Protein AF-A0A482UZK7-F1 (afdb_monomer)

Secondary structure (DSSP, 8-state):
----------SS-SHHHHHHHHHHHHHHTTSSS------------HHHHHHH---------HHHHHHHHHHHHHHHHTT--SEEEEE---SSSEEEETTTEEEEEHHHHHHHHHHHHHHHHHHHHHHHHTTT--HHHHHHHHHHHHHHHHH-S--HHHHHHHHHHHHH-GGGHHHHHHHHHHHHHH-TT-HHHHHHHHHHHHHHHS----SPPP-----------------PPPPPPPPB---HHHHHHHHHHHHHHHHSSTT-HHHHHHHHHHHHHB-HHHHHHHHHTT--

pLDDT: mean 74.1, std 26.1, range [23.91, 98.19]

Mean predicted aligned error: 14.3 Å

Nearest PDB structures (foldseek):
  6j6x-assembly1_A  TM=8.150E-01  e=5.291E-08  Homo sapiens
  6j7f-assembly1_A  TM=8.207E-01  e=5.551E-08  Homo sapiens
  6o60-assembly1_A  TM=8.190E-01  e=7.761E-08  Homo sapiens
  6j74-assembly1_A  TM=7.887E-01  e=3.607E-08  Homo sapiens
  6j7x-assembly1_A  TM=7.875E-01  e=6.408E-08  Homo sapiens

Sequence (292 aa):
MVKATRISIGSYSFELLLLACQRTHDCLGYAWKTAEISSGPPAKTVFDFLSSCKMSANSVSSSVLIDCIEEICLYFDRGEVGEVDFMPTTTSPFVLVDSKVLGISYGILKPLYKYVYTEQFRVYSQYKASSHSDPLSLHQMYQFSTVALVVKGDLAMAYNIRKVVLFHNPTLLSKELIFLQAIFTKHPKSPSGWEHRRWCYNRRYTPSPITPPPYTPIHTHTMHTTNPPNIPSPAPSPAMRLSASEVETERELCRAGSERSPKNYWAWTHRLWLLVHMTQHQVGFMVWMFRR

Foldseek 3Di:
DDDDDDPDDDDDDPPVVVVVVVVCVVVVVPPPPDDDDDDDDPDDDVVNVLVPDPDDDPPDDVVVLVVVLVVLVVLLVVLQEQAEDEDEADPDQWDQPPSYYIYGYPVCLNNNLVVLVVVLVVLVVVCVVVVNDDPVSLVSLVSSLLSNCSSPVQDLVSLVSVVSSCVVPVVCLVSLLSSLSRSCNPVLQRLSSLVSNVVSQCVVQQDDPPDDDPPDDDDDDDDDDDDDPPDPDPDPRPARDDDPVVLVSLLVSLVSSCVVDPPSVSSVVSVVVNCVRHDPVSVCVSPVVVVD

Radius of gyration: 24.12 Å; Cα contacts (8 Å, |Δi|>4): 237; chains: 1; bounding box: 68×50×66 Å

Structure (mmCIF, N/CA/C/O backbone):
data_AF-A0A482UZK7-F1
#
_entry.id   AF-A0A482UZK7-F1
#
loop_
_atom_site.group_PDB
_atom_site.id
_atom_site.type_symbol
_atom_site.label_atom_id
_atom_site.label_alt_id
_atom_site.label_comp_id
_atom_site.label_asym_id
_atom_site.label_entity_id
_atom_site.label_seq_id
_atom_site.pdbx_PDB_ins_code
_atom_site.Cartn_x
_atom_site.Cartn_y
_atom_site.Cartn_z
_atom_site.occupancy
_atom_site.B_iso_or_equiv
_atom_site.auth_seq_id
_atom_site.auth_comp_id
_atom_site.auth_asym_id
_atom_site.auth_atom_id
_atom_site.pdbx_PDB_model_num
ATOM 1 N N . MET A 1 1 ? -10.582 25.382 -38.949 1.00 33.25 1 MET A N 1
ATOM 2 C CA . MET A 1 1 ? -9.123 25.600 -38.826 1.00 33.25 1 MET A CA 1
ATOM 3 C C . MET A 1 1 ? -8.762 25.713 -37.351 1.00 33.25 1 MET A C 1
ATOM 5 O O . MET A 1 1 ? -8.921 26.777 -36.776 1.00 33.25 1 MET A O 1
ATOM 9 N N . VAL A 1 2 ? -8.303 24.622 -36.741 1.00 24.14 2 VAL A N 1
ATOM 10 C CA . VAL A 1 2 ? -7.550 24.638 -35.477 1.00 24.14 2 VAL A CA 1
ATOM 11 C C . VAL A 1 2 ? -6.367 23.703 -35.714 1.00 24.14 2 VAL A C 1
ATOM 13 O O . VAL A 1 2 ? -6.559 22.535 -36.048 1.00 24.14 2 VAL A O 1
ATOM 16 N N . LYS A 1 3 ? -5.151 24.255 -35.683 1.00 23.91 3 LYS A N 1
ATOM 17 C CA . LYS A 1 3 ? -3.898 23.529 -35.920 1.00 23.91 3 LYS A CA 1
ATOM 18 C C . LYS A 1 3 ? -3.620 22.616 -34.725 1.00 23.91 3 LYS A C 1
ATOM 20 O O . LYS A 1 3 ? -3.432 23.104 -33.617 1.00 23.91 3 LYS A O 1
ATOM 25 N N . ALA A 1 4 ? -3.567 21.307 -34.964 1.00 25.44 4 ALA A N 1
ATOM 26 C CA . ALA A 1 4 ? -3.032 20.344 -34.012 1.00 25.44 4 ALA A CA 1
ATOM 27 C C . ALA A 1 4 ? -1.499 20.381 -34.074 1.00 25.44 4 ALA A C 1
ATOM 29 O O . ALA A 1 4 ? -0.892 20.009 -35.081 1.00 25.44 4 ALA A O 1
ATOM 30 N N . THR A 1 5 ? -0.871 20.852 -33.003 1.00 25.97 5 THR A N 1
ATOM 31 C CA . THR A 1 5 ? 0.580 20.791 -32.822 1.00 25.97 5 THR A CA 1
ATOM 32 C C . THR A 1 5 ? 0.965 19.340 -32.535 1.00 25.97 5 THR A C 1
ATOM 34 O O . THR A 1 5 ? 0.654 18.804 -31.474 1.00 25.97 5 THR A O 1
ATOM 37 N N . ARG A 1 6 ? 1.614 18.682 -33.504 1.00 26.86 6 ARG A N 1
ATOM 38 C CA . ARG A 1 6 ? 2.233 17.360 -33.329 1.00 26.86 6 ARG A CA 1
ATOM 39 C C . ARG A 1 6 ? 3.357 17.470 -32.298 1.00 26.86 6 ARG A C 1
ATOM 41 O O . ARG A 1 6 ? 4.402 18.042 -32.591 1.00 26.86 6 ARG A O 1
ATOM 48 N N . ILE A 1 7 ? 3.157 16.887 -31.120 1.00 25.44 7 ILE A N 1
ATOM 49 C CA . ILE A 1 7 ? 4.255 16.552 -30.213 1.00 25.44 7 ILE A CA 1
ATOM 50 C C . ILE A 1 7 ? 4.864 15.250 -30.737 1.00 25.44 7 ILE A C 1
ATOM 52 O O . ILE A 1 7 ? 4.233 14.195 -30.712 1.00 25.44 7 ILE A O 1
ATOM 56 N N . SER A 1 8 ? 6.071 15.356 -31.288 1.00 24.86 8 SER A N 1
ATOM 57 C CA . SER A 1 8 ? 6.879 14.229 -31.747 1.00 24.86 8 SER A CA 1
ATOM 58 C C . SER A 1 8 ? 7.439 13.484 -30.535 1.00 24.86 8 SER A C 1
ATOM 60 O O . SER A 1 8 ? 8.428 13.919 -29.949 1.00 24.86 8 SER A O 1
ATOM 62 N N . ILE A 1 9 ? 6.816 12.366 -30.161 1.00 30.59 9 ILE A N 1
ATOM 63 C CA . ILE A 1 9 ? 7.438 11.369 -29.284 1.00 30.59 9 ILE A CA 1
ATOM 64 C C . ILE A 1 9 ? 8.212 10.411 -30.191 1.00 30.59 9 ILE A C 1
ATOM 66 O O . ILE A 1 9 ? 7.671 9.903 -31.172 1.00 30.59 9 ILE A O 1
ATOM 70 N N . GLY A 1 10 ? 9.500 10.256 -29.884 1.00 27.97 10 GLY A N 1
ATOM 71 C CA . GLY A 1 10 ? 10.479 9.528 -30.680 1.00 27.97 10 GLY A CA 1
ATOM 72 C C . GLY A 1 10 ? 10.030 8.125 -31.077 1.00 27.97 10 GLY A C 1
ATOM 73 O O . GLY A 1 10 ? 9.354 7.412 -30.338 1.00 27.97 10 GLY A O 1
ATOM 74 N N . SER A 1 11 ? 10.439 7.762 -32.282 1.00 32.78 11 SER A N 1
ATOM 75 C CA . SER A 1 11 ? 10.211 6.516 -32.998 1.00 32.78 11 SER A CA 1
ATOM 76 C C . SER A 1 11 ? 10.758 5.292 -32.262 1.00 32.78 11 SER A C 1
ATOM 78 O O . SER A 1 11 ? 11.795 4.752 -32.628 1.00 32.78 11 SER A O 1
ATOM 80 N N . TYR A 1 12 ? 10.029 4.821 -31.257 1.00 30.23 12 TYR A N 1
ATOM 81 C CA . TYR A 1 12 ? 10.007 3.418 -30.873 1.00 30.23 12 TYR A CA 1
ATOM 82 C C . TYR A 1 12 ? 8.554 3.012 -30.621 1.00 30.23 12 TYR A C 1
ATOM 84 O O . TYR A 1 12 ? 7.861 3.593 -29.791 1.00 30.23 12 TYR A O 1
ATOM 92 N N . SER A 1 13 ? 8.125 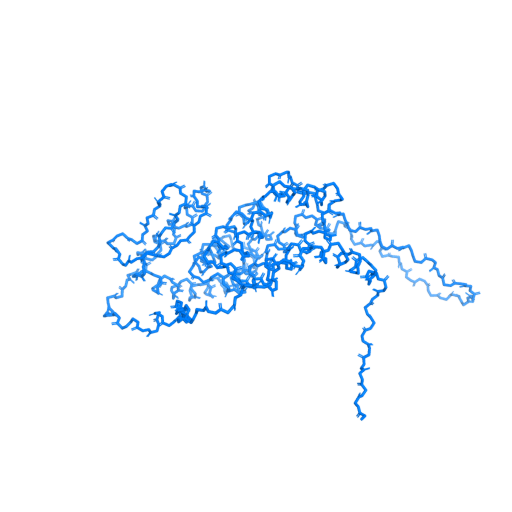1.964 -31.331 1.00 42.00 13 SER A N 1
ATOM 93 C CA . SER A 1 13 ? 7.012 1.096 -30.941 1.00 42.00 13 SER A CA 1
ATOM 94 C C . SER A 1 13 ? 5.566 1.583 -31.180 1.00 42.00 13 SER A C 1
ATOM 96 O O . SER A 1 13 ? 4.707 1.416 -30.315 1.00 42.00 13 SER A O 1
ATOM 98 N N . PHE A 1 14 ? 5.223 2.045 -32.387 1.00 33.16 14 PHE A N 1
ATOM 99 C CA . PHE A 1 1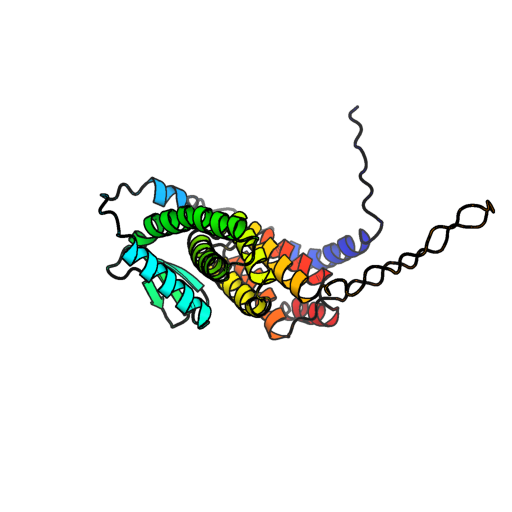4 ? 3.832 1.864 -32.851 1.00 33.16 14 PHE A CA 1
ATOM 100 C C . PHE A 1 14 ? 3.599 0.401 -33.283 1.00 33.16 14 PHE A C 1
ATOM 102 O O . PHE A 1 14 ? 2.553 -0.173 -32.998 1.00 33.16 14 PHE A O 1
ATOM 109 N N . GLU A 1 15 ? 4.621 -0.255 -33.849 1.00 31.62 15 GLU A N 1
ATOM 110 C CA . GLU A 1 15 ? 4.530 -1.656 -34.284 1.00 31.62 15 GLU A CA 1
ATOM 111 C C . GLU A 1 15 ? 4.484 -2.687 -33.146 1.00 31.62 15 GLU A C 1
ATOM 113 O O . GLU A 1 15 ? 3.713 -3.634 -33.261 1.00 31.62 15 GLU A O 1
ATOM 118 N N . LEU A 1 16 ? 5.206 -2.525 -32.020 1.00 37.06 16 LEU A N 1
ATOM 119 C CA . LEU A 1 16 ? 5.037 -3.465 -30.889 1.00 37.06 16 LEU A CA 1
ATOM 120 C C . LEU A 1 16 ? 3.708 -3.237 -30.150 1.00 37.06 16 LEU A C 1
ATOM 122 O O . LEU A 1 16 ? 3.175 -4.180 -29.574 1.00 37.06 16 LEU A O 1
ATOM 126 N N . LEU A 1 17 ? 3.137 -2.025 -30.207 1.00 36.50 17 LEU A N 1
ATOM 127 C CA . LEU A 1 17 ? 1.785 -1.740 -29.708 1.00 36.50 17 LEU A CA 1
ATOM 128 C C . LEU A 1 17 ? 0.717 -2.411 -30.589 1.00 36.50 17 LEU A C 1
ATOM 130 O O . LEU A 1 17 ? -0.238 -2.979 -30.064 1.00 36.50 17 LEU A O 1
ATOM 134 N N . LEU A 1 18 ? 0.917 -2.420 -31.911 1.00 33.16 18 LEU A N 1
ATOM 135 C CA . LEU A 1 18 ? 0.081 -3.152 -32.869 1.00 33.16 18 LEU A CA 1
ATOM 136 C C . LEU A 1 18 ? 0.223 -4.672 -32.724 1.00 33.16 18 LEU A C 1
ATOM 138 O O . LEU A 1 18 ? -0.792 -5.348 -32.620 1.00 33.16 18 LEU A O 1
ATOM 142 N N . LEU A 1 19 ? 1.440 -5.206 -32.584 1.00 33.84 19 LEU A N 1
ATOM 143 C CA . LEU A 1 19 ? 1.685 -6.634 -32.328 1.00 33.84 19 LEU A CA 1
ATOM 144 C C . LEU A 1 19 ? 1.126 -7.101 -30.972 1.00 33.84 19 LEU A C 1
ATOM 146 O O . LEU A 1 19 ? 0.639 -8.230 -30.867 1.00 33.84 19 LEU A O 1
ATOM 150 N N . ALA A 1 20 ? 1.149 -6.243 -29.946 1.00 35.91 20 ALA A N 1
ATOM 151 C CA . ALA A 1 20 ? 0.503 -6.509 -28.661 1.00 35.91 20 ALA A CA 1
ATOM 152 C C . ALA A 1 20 ? -1.035 -6.465 -28.762 1.00 35.91 20 ALA A C 1
ATOM 154 O O . ALA A 1 20 ? -1.694 -7.298 -28.144 1.00 35.91 20 ALA A O 1
ATOM 155 N N . CYS A 1 21 ? -1.605 -5.567 -29.578 1.00 32.25 21 CYS A N 1
ATOM 156 C CA . CYS A 1 21 ? -3.044 -5.516 -29.883 1.00 32.25 21 CYS A CA 1
ATOM 157 C C . CYS A 1 21 ? -3.522 -6.677 -30.776 1.00 32.25 21 CYS A C 1
ATOM 159 O O . CYS A 1 21 ? -4.619 -7.197 -30.581 1.00 32.25 21 CYS A O 1
ATOM 161 N N . GLN A 1 22 ? -2.712 -7.131 -31.734 1.00 32.00 22 GLN A N 1
ATOM 162 C CA . GLN A 1 22 ? -3.064 -8.249 -32.617 1.00 32.00 22 GLN A CA 1
ATOM 163 C C . GLN A 1 22 ? -3.076 -9.590 -31.880 1.00 32.00 22 GLN A C 1
ATOM 165 O O . GLN A 1 22 ? -3.853 -10.465 -32.239 1.00 32.00 22 GLN A O 1
ATOM 170 N N . ARG A 1 23 ? -2.283 -9.743 -30.811 1.00 35.38 23 ARG A N 1
ATOM 171 C CA . ARG A 1 23 ? -2.296 -10.950 -29.964 1.00 35.38 23 ARG A CA 1
ATOM 172 C C . ARG A 1 23 ? -3.376 -10.942 -28.876 1.00 35.38 23 ARG A C 1
ATOM 174 O O . ARG A 1 23 ? -3.641 -11.990 -28.298 1.00 35.38 23 ARG A O 1
ATOM 181 N N . THR A 1 24 ? -3.999 -9.798 -28.586 1.00 37.88 24 THR A N 1
ATOM 182 C CA . THR A 1 24 ? -5.129 -9.686 -27.641 1.00 37.88 24 THR A CA 1
ATOM 183 C C . THR A 1 24 ? -6.496 -9.690 -28.326 1.00 37.88 24 THR A C 1
ATOM 185 O O . THR A 1 24 ? -7.506 -9.895 -27.650 1.00 37.88 24 THR A O 1
ATOM 188 N N . HIS A 1 25 ? -6.546 -9.538 -29.654 1.00 31.17 25 HIS A N 1
ATOM 189 C CA . HIS A 1 25 ? -7.787 -9.608 -30.432 1.00 31.17 25 HIS A CA 1
ATOM 190 C C . HIS A 1 25 ? -8.481 -10.980 -30.343 1.00 31.17 25 HIS A C 1
ATOM 192 O O . HIS A 1 25 ? -9.711 -11.032 -30.346 1.00 31.17 25 HIS A O 1
ATOM 198 N N . ASP A 1 26 ? -7.724 -12.059 -30.126 1.00 31.91 26 ASP A N 1
ATOM 199 C CA . ASP A 1 26 ? -8.277 -13.405 -29.909 1.00 31.91 26 ASP A CA 1
ATOM 200 C C . ASP A 1 26 ? -9.012 -13.546 -28.558 1.00 31.91 26 ASP A C 1
ATOM 202 O O . ASP A 1 26 ? -9.872 -14.411 -28.404 1.00 31.91 26 ASP A O 1
ATOM 206 N N . CYS A 1 27 ? -8.748 -12.660 -27.588 1.00 32.75 27 CYS A N 1
ATOM 207 C CA . CYS A 1 27 ? -9.431 -12.647 -26.287 1.00 32.75 27 CYS A CA 1
ATOM 208 C C . CYS A 1 27 ? -10.635 -11.686 -26.240 1.00 32.75 27 CYS A C 1
ATOM 210 O O . CYS A 1 27 ? -11.478 -11.798 -25.350 1.00 32.75 27 CYS A O 1
ATOM 212 N N . LEU A 1 28 ? -10.740 -10.740 -27.183 1.00 35.31 28 LEU A N 1
ATOM 213 C CA . LEU A 1 28 ? -11.818 -9.738 -27.225 1.00 35.31 28 LEU A CA 1
ATOM 214 C C . LEU A 1 28 ? -13.126 -10.275 -27.834 1.00 35.31 28 LEU A C 1
ATOM 216 O O . LEU A 1 28 ? -14.186 -9.697 -27.596 1.00 35.31 28 LEU A O 1
ATOM 220 N N . GLY A 1 29 ? -13.078 -11.399 -28.558 1.00 26.73 29 GLY A N 1
ATOM 221 C CA . GLY A 1 29 ? -14.248 -12.006 -29.207 1.00 26.73 29 GLY A CA 1
ATOM 222 C C . GLY A 1 29 ? -15.283 -12.621 -28.255 1.00 26.73 29 GLY A C 1
ATOM 223 O O . GLY A 1 29 ? -16.440 -12.774 -28.638 1.00 26.73 29 GLY A O 1
ATOM 224 N N . TYR A 1 30 ? -14.911 -12.926 -27.007 1.00 28.16 30 TYR A N 1
ATOM 225 C CA . TYR A 1 30 ? -15.802 -13.595 -26.046 1.00 28.16 30 TYR A CA 1
ATOM 226 C C . TYR A 1 30 ? -16.508 -12.653 -25.057 1.00 28.16 30 TYR A C 1
ATOM 228 O O . TYR A 1 30 ? -17.481 -13.055 -24.426 1.00 28.16 30 TYR A O 1
ATOM 236 N N . ALA A 1 31 ? -16.085 -11.390 -24.935 1.00 31.06 31 ALA A N 1
ATOM 237 C CA . ALA A 1 31 ? -16.612 -10.469 -23.918 1.00 31.06 31 ALA A CA 1
ATOM 238 C C . ALA A 1 31 ? -17.811 -9.611 -24.379 1.00 31.06 31 ALA A C 1
ATOM 240 O O . ALA A 1 31 ? -18.342 -8.832 -23.591 1.00 31.06 31 ALA A O 1
ATOM 241 N N . TRP A 1 32 ? -18.248 -9.730 -25.637 1.00 28.34 32 TRP A N 1
ATOM 242 C CA . TRP A 1 32 ? -19.231 -8.813 -26.239 1.00 28.34 32 TRP A CA 1
ATOM 243 C C . TRP A 1 32 ? -20.678 -9.325 -26.308 1.00 28.34 32 TRP A C 1
ATOM 245 O O . TRP A 1 32 ? -21.498 -8.702 -26.977 1.00 28.34 32 TRP A O 1
ATOM 255 N N . LYS A 1 33 ? -21.034 -10.425 -25.624 1.00 26.75 33 LYS A N 1
ATOM 256 C CA . LYS A 1 33 ? -22.389 -11.004 -25.750 1.00 26.75 33 LYS A CA 1
ATOM 257 C C . LYS A 1 33 ? -23.217 -11.228 -24.487 1.00 26.75 33 LYS A C 1
ATOM 259 O O . LYS A 1 33 ? -24.329 -11.723 -24.611 1.00 26.75 33 LYS A O 1
ATOM 264 N N . THR A 1 34 ? -22.784 -10.800 -23.305 1.00 30.20 34 THR A N 1
ATOM 265 C CA . THR A 1 34 ? -23.623 -10.928 -22.098 1.00 30.20 34 THR A CA 1
ATOM 266 C C . THR A 1 34 ? -23.395 -9.779 -21.125 1.00 30.20 34 THR A C 1
ATOM 268 O O . THR A 1 34 ? -22.465 -9.839 -20.327 1.00 30.20 34 THR A O 1
ATOM 271 N N . ALA A 1 35 ? -24.236 -8.743 -21.198 1.00 29.62 35 ALA A N 1
ATOM 272 C CA . ALA A 1 35 ? -24.641 -7.912 -20.055 1.00 29.62 35 ALA A CA 1
ATOM 273 C C . ALA A 1 35 ? -25.696 -6.872 -20.489 1.00 29.62 35 ALA A C 1
ATOM 275 O O . ALA A 1 35 ? -25.494 -5.666 -20.361 1.00 29.62 35 ALA A O 1
ATOM 276 N N . GLU A 1 36 ? -26.832 -7.343 -21.001 1.00 29.02 36 GLU A N 1
ATOM 277 C CA . GLU A 1 36 ? -28.105 -6.706 -20.659 1.00 29.02 36 GLU A CA 1
ATOM 278 C C . GLU A 1 36 ? -28.596 -7.360 -19.358 1.00 29.02 36 GLU A C 1
ATOM 280 O O . GLU A 1 36 ? -28.394 -8.556 -19.157 1.00 29.02 36 GLU A O 1
ATOM 285 N N . ILE A 1 37 ? -29.257 -6.565 -18.509 1.00 28.70 37 ILE A N 1
ATOM 286 C CA . ILE A 1 37 ? -29.908 -6.933 -17.236 1.00 28.70 37 ILE A CA 1
ATOM 287 C C . ILE A 1 37 ? -28.980 -6.976 -16.006 1.00 28.70 37 ILE A C 1
ATOM 289 O O . ILE A 1 37 ? -28.343 -7.974 -15.695 1.00 28.70 37 ILE A O 1
ATOM 293 N N . SER A 1 38 ? -28.982 -5.875 -15.245 1.00 25.91 38 SER A N 1
ATOM 294 C CA . SER A 1 38 ? -29.327 -5.853 -13.809 1.00 25.91 38 SER A CA 1
ATOM 295 C C . SER A 1 38 ? -28.892 -4.521 -13.191 1.00 25.91 38 SER A C 1
ATOM 297 O O . SER A 1 38 ? -27.732 -4.306 -12.837 1.00 25.91 38 SER A O 1
ATOM 299 N N . SER A 1 39 ? -29.858 -3.620 -13.051 1.00 31.66 39 SER A N 1
ATOM 300 C CA . SER A 1 39 ? -29.780 -2.397 -12.259 1.00 31.66 39 SER A CA 1
ATOM 301 C C . SER A 1 39 ? -29.624 -2.725 -10.767 1.00 31.66 39 SER A C 1
ATOM 303 O O . SER A 1 39 ? -30.605 -3.023 -10.089 1.00 31.66 39 SER A O 1
ATOM 305 N N . GLY A 1 40 ? -28.397 -2.651 -10.251 1.00 28.84 40 GLY A N 1
ATOM 306 C CA . GLY A 1 40 ? -28.106 -2.555 -8.816 1.00 28.84 40 GLY A CA 1
ATOM 307 C C . GLY A 1 40 ? -27.635 -1.137 -8.466 1.00 28.84 40 GLY A C 1
ATOM 308 O O . GLY A 1 40 ? -27.013 -0.489 -9.313 1.00 28.84 40 GLY A O 1
ATOM 309 N N . PRO A 1 41 ? -27.927 -0.612 -7.262 1.00 26.88 41 PRO A N 1
ATOM 310 C CA . PRO A 1 41 ? -27.551 0.752 -6.901 1.00 26.88 41 PRO A CA 1
ATOM 311 C C . PRO A 1 41 ? -26.019 0.900 -6.836 1.00 26.88 41 PRO A C 1
ATOM 313 O O . PRO A 1 41 ? -25.324 -0.064 -6.504 1.00 26.88 41 PRO A O 1
ATOM 316 N N . PRO A 1 42 ? -25.466 2.092 -7.133 1.00 33.56 42 PRO A N 1
ATOM 317 C CA . PRO A 1 42 ? -24.028 2.316 -7.074 1.00 33.56 42 PRO A CA 1
ATOM 318 C C . PRO A 1 42 ? -23.521 2.108 -5.642 1.00 33.56 42 PRO A C 1
ATOM 320 O O . PRO A 1 42 ? -24.154 2.543 -4.679 1.00 33.56 42 PRO A O 1
ATOM 323 N N . ALA A 1 43 ? -22.375 1.435 -5.511 1.00 36.09 43 ALA A N 1
ATOM 324 C CA . ALA A 1 43 ? -21.686 1.241 -4.243 1.00 36.09 43 ALA A CA 1
ATOM 325 C C . ALA A 1 43 ? -21.500 2.600 -3.547 1.00 36.09 43 ALA A C 1
ATOM 327 O O . ALA A 1 43 ? -20.728 3.437 -4.016 1.00 36.09 43 ALA A O 1
ATOM 328 N N . LYS A 1 44 ? -22.236 2.825 -2.450 1.00 35.31 44 LYS A N 1
ATOM 329 C CA . LYS A 1 44 ? -22.072 4.005 -1.593 1.00 35.31 44 LYS A CA 1
ATOM 330 C C . LYS A 1 44 ? -20.605 4.083 -1.191 1.00 35.31 44 LYS A C 1
ATOM 332 O O . LYS A 1 44 ? -20.054 3.120 -0.655 1.00 35.31 44 LYS A O 1
ATOM 337 N N . THR A 1 45 ? -19.954 5.199 -1.490 1.00 44.25 45 THR A N 1
ATOM 338 C CA . THR A 1 45 ? -18.545 5.359 -1.144 1.00 44.25 45 THR A CA 1
ATOM 339 C C . THR A 1 45 ? -18.417 5.494 0.372 1.00 44.25 45 THR A C 1
ATOM 341 O O . THR A 1 45 ? -19.323 5.978 1.050 1.00 44.25 45 THR A O 1
ATOM 344 N N . VAL A 1 46 ? -17.271 5.101 0.933 1.00 39.88 46 VAL A N 1
ATOM 345 C CA . VAL A 1 46 ? -16.954 5.320 2.359 1.00 39.88 46 VAL A CA 1
ATOM 346 C C . VAL A 1 46 ? -17.155 6.796 2.746 1.00 39.88 46 VAL A C 1
ATOM 348 O O . VAL A 1 46 ? -17.522 7.092 3.876 1.00 39.88 46 VAL A O 1
ATOM 351 N N . PHE A 1 47 ? -17.002 7.728 1.799 1.00 38.06 47 PHE A N 1
ATOM 352 C CA . PHE A 1 47 ? -17.249 9.155 1.996 1.00 38.06 47 PHE A CA 1
ATOM 353 C C . PHE A 1 47 ? -18.724 9.489 2.277 1.00 38.06 47 PHE A C 1
ATOM 355 O O . PHE A 1 47 ? -19.006 10.301 3.162 1.00 38.06 47 PHE A O 1
ATOM 362 N N . ASP A 1 48 ? -19.659 8.819 1.599 1.00 40.09 48 ASP A N 1
ATOM 363 C CA . ASP A 1 48 ? -21.100 8.978 1.832 1.00 40.09 48 ASP A CA 1
ATOM 364 C C . ASP A 1 48 ? -21.481 8.471 3.230 1.00 40.09 48 ASP A C 1
ATOM 366 O O . ASP A 1 48 ? -22.267 9.097 3.942 1.00 40.09 48 ASP A O 1
ATOM 370 N N . PHE A 1 49 ? -20.847 7.384 3.679 1.00 39.88 49 PHE A N 1
ATOM 371 C CA . PHE A 1 49 ? -21.018 6.844 5.030 1.00 39.88 49 PHE A CA 1
ATOM 372 C C . PHE A 1 49 ? -20.397 7.751 6.112 1.00 39.88 49 PHE A C 1
ATOM 374 O O . PHE A 1 49 ? -21.060 8.102 7.088 1.00 39.88 49 PHE A O 1
ATOM 381 N N . LEU A 1 50 ? -19.160 8.222 5.912 1.00 38.84 50 LEU A N 1
ATOM 382 C CA . LEU A 1 50 ? -18.451 9.123 6.838 1.00 38.84 50 LEU A CA 1
ATOM 383 C C . LEU A 1 50 ? -19.134 10.494 6.999 1.00 38.84 50 LEU A C 1
ATOM 385 O O . LEU A 1 50 ? -18.987 11.141 8.049 1.00 38.84 50 LEU A O 1
ATOM 389 N N . SER A 1 51 ? -19.867 10.922 5.968 1.00 38.22 51 SER A N 1
ATOM 390 C CA . SER A 1 51 ? -20.687 12.138 5.962 1.00 38.22 51 SER A CA 1
ATOM 391 C C . SER A 1 51 ? -22.066 11.913 6.596 1.00 38.22 51 SER A C 1
ATOM 393 O O . SER A 1 51 ? -22.591 12.816 7.244 1.00 38.22 51 SER A O 1
ATOM 395 N N . SER A 1 52 ? -22.633 10.707 6.465 1.00 36.31 52 SER A N 1
ATOM 396 C CA . SER A 1 52 ? -23.968 10.349 6.970 1.00 36.31 52 SER A CA 1
ATOM 397 C C . SER A 1 52 ? -24.001 9.964 8.455 1.00 36.31 52 SER A C 1
ATOM 399 O O . SER A 1 52 ? -25.050 10.089 9.089 1.00 36.31 52 SER A O 1
ATOM 401 N N . CYS A 1 53 ? -22.896 9.497 9.041 1.00 37.81 53 CYS A N 1
ATOM 402 C CA . CYS A 1 53 ? -22.848 9.141 10.460 1.00 37.81 53 CYS A CA 1
ATOM 403 C C . CYS A 1 53 ? -22.730 10.390 11.352 1.00 37.81 53 CYS A C 1
ATOM 405 O O . CYS A 1 53 ? -21.635 10.800 11.746 1.00 37.81 53 CYS A O 1
ATOM 407 N N . LYS A 1 54 ? -23.876 10.969 11.731 1.00 38.97 54 LYS A N 1
ATOM 408 C CA . LYS A 1 54 ? -24.005 11.792 12.945 1.00 38.97 54 LYS A CA 1
ATOM 409 C C . LYS A 1 54 ? -23.979 10.867 14.168 1.00 38.97 54 LYS A C 1
ATOM 411 O O . LYS A 1 54 ? -25.012 10.604 14.771 1.00 38.97 54 LYS A O 1
ATOM 416 N N . MET A 1 55 ? -22.812 10.324 14.507 1.00 39.88 55 MET A N 1
ATOM 417 C CA . MET A 1 55 ? -22.631 9.682 15.810 1.00 39.88 55 MET A CA 1
ATOM 418 C C . MET A 1 55 ? -22.224 10.744 16.828 1.00 39.88 55 MET A C 1
ATOM 420 O O . MET A 1 55 ? -21.303 11.523 16.585 1.00 39.88 55 MET A O 1
ATOM 424 N N . SER A 1 56 ? -22.974 10.781 17.930 1.00 38.72 56 SER A N 1
ATOM 425 C CA . SER A 1 56 ? -22.700 11.547 19.145 1.00 38.72 56 SER A CA 1
ATOM 426 C C . SER A 1 56 ? -21.204 11.536 19.470 1.00 38.72 56 SER A C 1
ATOM 428 O O . SER A 1 56 ? -20.587 10.474 19.566 1.00 38.72 56 SER A O 1
ATOM 430 N N . ALA A 1 57 ? -20.614 12.725 19.564 1.00 40.3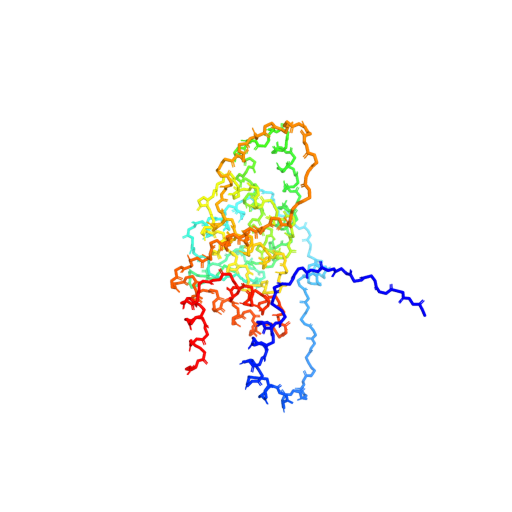8 57 ALA A N 1
ATOM 431 C CA . ALA A 1 57 ? -19.187 12.925 19.743 1.00 40.38 57 ALA A CA 1
ATOM 432 C C . ALA A 1 57 ? -18.761 12.615 21.186 1.00 40.38 57 ALA A C 1
ATOM 434 O O . ALA A 1 57 ? -18.528 13.522 21.977 1.00 40.38 57 ALA A O 1
ATOM 435 N N . ASN A 1 58 ? -18.580 11.336 21.506 1.00 50.12 58 ASN A N 1
ATOM 436 C CA . ASN A 1 58 ? -17.545 10.969 22.466 1.00 50.12 58 ASN A CA 1
ATOM 437 C C . ASN A 1 58 ? -16.215 11.055 21.708 1.00 50.12 58 ASN A C 1
ATOM 439 O O . ASN A 1 58 ? -15.927 10.222 20.848 1.00 50.12 58 ASN A O 1
ATOM 443 N N . SER A 1 59 ? -15.438 12.115 21.937 1.00 72.50 59 SER A N 1
ATOM 444 C CA . SER A 1 59 ? -14.120 12.257 21.316 1.00 72.50 59 SER A CA 1
ATOM 445 C C . SER A 1 59 ? -13.204 11.146 21.827 1.00 72.50 59 SER A C 1
ATOM 447 O O . SER A 1 59 ? -12.830 11.154 22.998 1.00 72.50 59 SER A O 1
ATOM 449 N N . VAL A 1 60 ? -12.850 10.191 20.962 1.00 82.62 60 VAL A N 1
ATOM 450 C CA . VAL A 1 60 ? -11.796 9.206 21.250 1.00 82.62 60 VAL A CA 1
ATOM 451 C C . VAL A 1 60 ? -10.519 9.969 21.611 1.00 82.62 60 VAL A C 1
ATOM 453 O O . VAL A 1 60 ? -10.150 10.909 20.903 1.00 82.62 60 VAL A O 1
ATOM 456 N N . SER A 1 61 ? -9.875 9.612 22.724 1.00 91.19 61 SER A N 1
ATOM 457 C CA . SER A 1 61 ? -8.668 10.304 23.180 1.00 91.19 61 SER A CA 1
ATOM 458 C C . SER A 1 61 ? -7.496 10.061 22.227 1.00 91.19 61 SER A C 1
ATOM 460 O O . SER A 1 61 ? -7.389 9.006 21.602 1.00 91.19 61 SER A O 1
ATOM 462 N N . SER A 1 62 ? -6.569 11.020 22.151 1.00 90.62 62 SER A N 1
ATOM 463 C CA . SER A 1 62 ? -5.366 10.880 21.323 1.00 90.62 62 SER A CA 1
ATOM 464 C C . SER A 1 62 ? -4.509 9.676 21.719 1.00 90.62 62 SER A C 1
ATOM 466 O O . SER A 1 62 ? -3.914 9.069 20.842 1.00 90.62 62 SER A O 1
ATOM 468 N N . SER A 1 63 ? -4.471 9.305 23.006 1.00 91.44 63 SER A N 1
ATOM 469 C CA . SER A 1 63 ? -3.723 8.129 23.475 1.00 91.44 63 SER A CA 1
ATOM 470 C C . SER A 1 63 ? -4.231 6.839 22.834 1.00 91.44 63 SER A C 1
ATOM 472 O O . SER A 1 63 ? -3.451 6.116 22.234 1.00 91.44 63 SER A O 1
ATOM 474 N N . VAL A 1 64 ? -5.551 6.623 22.835 1.00 91.00 64 VAL A N 1
ATOM 475 C CA . VAL A 1 64 ? -6.172 5.447 22.206 1.00 91.00 64 VAL A CA 1
ATOM 476 C C . VAL A 1 64 ? -5.895 5.421 20.702 1.00 91.00 64 VAL A C 1
ATOM 478 O O . VAL A 1 64 ? -5.671 4.360 20.128 1.00 91.00 64 VAL A O 1
ATOM 481 N N . LEU A 1 65 ? -5.893 6.586 20.045 1.00 94.50 65 LEU A N 1
ATOM 482 C CA . LEU A 1 65 ? -5.567 6.676 18.620 1.00 94.50 65 LEU A CA 1
ATOM 483 C C . LEU A 1 65 ? -4.096 6.353 18.338 1.00 94.50 65 LEU A C 1
ATOM 485 O O . LEU A 1 65 ? -3.819 5.727 17.320 1.00 94.50 65 LEU A O 1
ATOM 489 N N . ILE A 1 66 ? -3.173 6.753 19.214 1.00 94.56 66 ILE A N 1
ATOM 490 C CA . ILE A 1 66 ? -1.749 6.410 19.105 1.00 94.56 66 ILE A CA 1
ATOM 491 C C . ILE A 1 66 ? -1.560 4.899 19.261 1.00 94.56 66 ILE A C 1
ATOM 493 O O . ILE A 1 66 ? -0.961 4.294 18.374 1.00 94.56 66 ILE A O 1
ATOM 497 N N . ASP A 1 67 ? -2.158 4.286 20.287 1.00 93.19 67 ASP A N 1
ATOM 498 C CA . ASP A 1 67 ? -2.099 2.832 20.503 1.00 93.19 67 ASP A CA 1
ATOM 499 C C . ASP A 1 67 ? -2.607 2.077 19.262 1.00 93.19 67 ASP A C 1
ATOM 501 O O . ASP A 1 67 ? -1.977 1.144 18.768 1.00 93.19 67 ASP A O 1
ATOM 505 N N . CYS A 1 68 ? -3.711 2.558 18.681 1.00 94.81 68 CYS A N 1
ATOM 506 C CA . CYS A 1 68 ? -4.268 2.017 17.446 1.00 94.81 68 CYS A CA 1
ATOM 507 C C . CYS A 1 68 ? -3.308 2.117 16.247 1.00 94.81 68 CYS A C 1
ATOM 509 O O . CYS A 1 68 ? -3.231 1.203 15.425 1.00 94.81 68 CYS A O 1
ATOM 511 N N . ILE A 1 69 ? -2.605 3.245 16.102 1.00 96.38 69 ILE A N 1
ATOM 512 C CA . ILE A 1 69 ? -1.636 3.456 15.017 1.00 96.38 69 ILE A CA 1
ATOM 513 C C . ILE A 1 69 ? -0.463 2.491 15.165 1.00 96.38 69 ILE A C 1
ATOM 515 O O . ILE A 1 69 ? -0.053 1.878 14.176 1.00 96.38 69 ILE A O 1
ATOM 519 N N . GLU A 1 70 ? 0.066 2.360 16.380 1.00 95.38 70 GLU A N 1
ATOM 520 C CA . GLU A 1 70 ? 1.173 1.458 16.688 1.00 95.38 70 GLU A CA 1
ATOM 521 C C . GLU A 1 70 ? 0.793 0.004 16.411 1.00 95.38 70 GLU A C 1
ATOM 523 O O . GLU A 1 70 ? 1.546 -0.696 15.732 1.00 95.38 70 GLU A O 1
ATOM 528 N N . GLU A 1 71 ? -0.401 -0.421 16.827 1.00 94.06 71 GLU A N 1
ATOM 529 C CA . GLU A 1 71 ? -0.897 -1.779 16.601 1.00 94.06 71 GLU A CA 1
ATOM 530 C C . GLU A 1 71 ? -1.049 -2.102 15.103 1.00 94.06 71 GLU A C 1
ATOM 532 O O . GLU A 1 71 ? -0.533 -3.118 14.634 1.00 94.06 71 GLU A O 1
ATOM 537 N N . ILE A 1 72 ? -1.672 -1.212 14.314 1.00 94.88 72 ILE A N 1
ATOM 538 C CA . ILE A 1 72 ? -1.791 -1.395 12.855 1.00 94.88 72 ILE A CA 1
ATOM 539 C C . ILE A 1 72 ? -0.408 -1.525 12.212 1.00 94.88 72 ILE A C 1
ATOM 541 O O . ILE A 1 72 ? -0.184 -2.419 11.392 1.00 94.88 72 ILE A O 1
ATOM 545 N N . CYS A 1 73 ? 0.522 -0.630 12.557 1.00 96.25 73 CYS A N 1
ATOM 546 C CA . CYS A 1 73 ? 1.868 -0.658 11.987 1.00 96.25 73 CYS A CA 1
ATOM 547 C C . CYS A 1 73 ? 2.599 -1.951 12.356 1.00 96.25 73 CYS A C 1
ATOM 549 O O . CYS A 1 73 ? 3.255 -2.541 11.500 1.00 96.25 73 CYS A O 1
ATOM 551 N N . LEU A 1 74 ? 2.417 -2.433 13.585 1.00 93.88 74 LEU A N 1
ATOM 552 C CA . LEU A 1 74 ? 3.009 -3.672 14.067 1.00 93.88 74 LEU A CA 1
ATOM 553 C C . LEU A 1 74 ? 2.515 -4.897 13.284 1.00 93.88 74 LEU A C 1
ATOM 555 O O . LEU A 1 74 ? 3.343 -5.720 12.890 1.00 93.88 74 LEU A O 1
ATOM 559 N N . TYR A 1 75 ? 1.213 -4.998 12.987 1.00 93.62 75 TYR A N 1
ATOM 560 C CA . TYR A 1 75 ? 0.679 -6.078 12.143 1.00 93.62 75 TYR A CA 1
ATOM 561 C C . TYR A 1 75 ? 1.329 -6.096 10.749 1.00 93.62 75 TYR A C 1
ATOM 563 O O . TYR A 1 75 ? 1.715 -7.156 10.245 1.00 93.62 75 TYR A O 1
ATOM 571 N N . PHE A 1 76 ? 1.508 -4.924 10.129 1.00 94.56 76 PHE A N 1
ATOM 572 C CA . PHE A 1 76 ? 2.198 -4.820 8.838 1.00 94.56 76 PHE A CA 1
ATOM 573 C C . PHE A 1 76 ? 3.690 -5.143 8.939 1.00 94.56 76 PHE A C 1
ATOM 575 O O . PHE A 1 76 ? 4.221 -5.858 8.088 1.00 94.56 76 PHE A O 1
ATOM 582 N N . ASP A 1 77 ? 4.374 -4.661 9.976 1.00 92.62 77 ASP A N 1
ATOM 583 C CA . ASP A 1 77 ? 5.815 -4.853 10.134 1.00 92.62 77 ASP A CA 1
ATOM 584 C C . ASP A 1 77 ? 6.197 -6.314 10.396 1.00 92.62 77 ASP A C 1
ATOM 586 O O . ASP A 1 77 ? 7.292 -6.725 9.981 1.00 92.62 77 ASP A O 1
ATOM 590 N N . ARG A 1 78 ? 5.290 -7.086 11.014 1.00 91.31 78 ARG A N 1
ATOM 591 C CA . ARG A 1 78 ? 5.377 -8.546 11.195 1.00 91.31 78 ARG A CA 1
ATOM 592 C C . ARG A 1 78 ? 5.005 -9.348 9.944 1.00 91.31 78 ARG A C 1
ATOM 594 O O . ARG A 1 78 ? 5.277 -10.543 9.894 1.00 91.31 78 ARG A O 1
ATOM 601 N N . GLY A 1 79 ? 4.424 -8.710 8.926 1.00 89.44 79 GLY A N 1
ATOM 602 C CA . GLY A 1 79 ? 3.979 -9.382 7.702 1.00 89.44 79 GLY A CA 1
ATOM 603 C C . GLY A 1 79 ? 2.723 -10.238 7.890 1.00 89.44 79 GLY A C 1
ATOM 604 O O . GLY A 1 79 ? 2.508 -11.172 7.122 1.00 89.44 79 GLY A O 1
ATOM 605 N N . GLU A 1 80 ? 1.903 -9.931 8.898 1.00 88.31 80 GLU A N 1
ATOM 606 C CA . GLU A 1 80 ? 0.687 -10.683 9.243 1.00 88.31 80 GLU A CA 1
ATOM 607 C C . GLU A 1 80 ? -0.535 -10.250 8.412 1.00 88.31 80 GLU A C 1
ATOM 609 O O . GLU A 1 80 ? -1.565 -10.912 8.431 1.00 88.31 80 GLU A O 1
ATOM 614 N N . VAL A 1 81 ? -0.446 -9.146 7.663 1.00 93.69 81 VAL A N 1
ATOM 615 C CA . VAL A 1 81 ? -1.578 -8.584 6.908 1.00 93.69 81 VAL A CA 1
ATOM 616 C C . VAL A 1 81 ? -1.443 -8.883 5.418 1.00 93.69 81 VAL A C 1
ATOM 618 O O . VAL A 1 81 ? -0.579 -8.330 4.737 1.00 93.69 81 VAL A O 1
ATOM 621 N N . GLY A 1 82 ? -2.333 -9.727 4.899 1.00 92.75 82 GLY A N 1
ATOM 622 C CA . GLY A 1 82 ? -2.505 -9.978 3.465 1.00 92.75 82 GLY A CA 1
ATOM 623 C C . GLY A 1 82 ? -3.678 -9.211 2.847 1.00 92.75 82 GLY A C 1
ATOM 624 O O . GLY A 1 82 ? -3.648 -8.905 1.656 1.00 92.75 82 GLY A O 1
ATOM 625 N N . GLU A 1 83 ? -4.690 -8.874 3.646 1.00 94.19 83 GLU A N 1
ATOM 626 C CA . GLU A 1 83 ? -5.907 -8.181 3.215 1.00 94.19 83 GLU A CA 1
ATOM 627 C C . GLU A 1 83 ? -6.383 -7.201 4.296 1.00 94.19 83 GLU A C 1
ATOM 629 O O . GLU A 1 83 ? -6.165 -7.409 5.489 1.00 94.19 83 GLU A O 1
ATOM 634 N N . VAL A 1 84 ? -7.013 -6.106 3.871 1.00 95.12 84 VAL A N 1
ATOM 635 C CA . VAL A 1 84 ? -7.606 -5.091 4.747 1.00 95.12 84 VAL A CA 1
ATOM 636 C C . VAL A 1 84 ? -9.096 -5.023 4.461 1.00 95.12 84 VAL A C 1
ATOM 638 O O . VAL A 1 84 ? -9.494 -4.879 3.305 1.00 95.12 84 VAL A O 1
ATOM 641 N N . ASP A 1 85 ? -9.918 -5.020 5.507 1.00 94.25 85 ASP A N 1
ATOM 642 C CA . ASP A 1 85 ? -11.343 -4.740 5.359 1.00 94.25 85 ASP A CA 1
ATOM 643 C C . ASP A 1 85 ? -11.906 -3.907 6.517 1.00 94.25 85 ASP A C 1
ATOM 645 O O . ASP A 1 85 ? -11.278 -3.715 7.559 1.00 94.25 85 ASP A O 1
ATOM 649 N N . PHE A 1 86 ? -13.100 -3.359 6.311 1.00 93.81 86 PHE A N 1
ATOM 650 C CA . PHE A 1 86 ? -13.817 -2.575 7.308 1.00 93.81 86 PHE A CA 1
ATOM 651 C C . PHE A 1 86 ? -15.030 -3.354 7.794 1.00 93.81 86 PHE A C 1
ATOM 653 O O . PHE A 1 86 ? -15.798 -3.874 6.989 1.00 93.81 86 PHE A O 1
ATOM 660 N N . MET A 1 87 ? -15.218 -3.386 9.107 1.00 91.25 87 MET A N 1
ATOM 661 C CA . MET A 1 87 ? -16.266 -4.161 9.763 1.00 91.25 87 MET A CA 1
ATOM 662 C C . MET A 1 87 ? -17.226 -3.257 10.550 1.00 91.25 87 MET A C 1
ATOM 664 O O . MET A 1 87 ? -16.849 -2.139 10.926 1.00 91.25 87 MET A O 1
ATOM 668 N N . PRO A 1 88 ? -18.463 -3.724 10.820 1.00 91.00 88 PRO A N 1
ATOM 669 C CA . PRO A 1 88 ? -19.394 -3.069 11.735 1.00 91.00 88 PRO A CA 1
ATOM 670 C C . PRO A 1 88 ? -18.733 -2.633 13.043 1.00 91.00 88 PRO A C 1
ATOM 672 O O . PRO A 1 88 ? -17.763 -3.238 13.489 1.00 91.00 88 PRO A O 1
ATOM 675 N N . THR A 1 89 ? -19.263 -1.581 13.669 1.00 85.12 89 THR A N 1
ATOM 676 C CA . THR A 1 89 ? -18.693 -1.078 14.919 1.00 85.12 89 THR A CA 1
ATOM 677 C C . THR A 1 89 ? -18.765 -2.139 16.014 1.00 85.12 89 THR A C 1
ATOM 679 O O . THR A 1 89 ? -19.851 -2.540 16.429 1.00 85.12 89 THR A O 1
ATOM 682 N N . THR A 1 90 ? -17.601 -2.555 16.497 1.00 83.62 90 THR A N 1
ATOM 683 C CA . THR A 1 90 ? -17.421 -3.508 17.599 1.00 83.62 90 THR A CA 1
ATOM 684 C C . THR A 1 90 ? -16.782 -2.840 18.815 1.00 83.62 90 THR A C 1
ATOM 686 O O . THR A 1 90 ? -16.324 -1.700 18.742 1.00 83.62 90 THR A O 1
ATOM 689 N N . THR A 1 91 ? -16.732 -3.563 19.938 1.00 81.06 91 THR A N 1
ATOM 690 C CA . THR A 1 91 ? -16.004 -3.146 21.149 1.00 81.06 91 THR A CA 1
ATOM 691 C C . THR A 1 91 ? -14.491 -3.099 20.932 1.00 81.06 91 THR A C 1
ATOM 693 O O . THR A 1 91 ? -13.840 -2.199 21.452 1.00 81.06 91 THR A O 1
ATOM 696 N N . SER A 1 92 ? -13.939 -4.023 20.138 1.00 84.06 92 SER A N 1
ATOM 697 C CA . SER A 1 92 ? -12.542 -3.965 19.692 1.00 84.06 92 SER A CA 1
ATOM 698 C C . SER A 1 92 ? -12.397 -3.045 18.471 1.00 84.06 92 SER A C 1
ATOM 700 O O . SER A 1 92 ? -13.217 -3.155 17.552 1.00 84.06 92 SER A O 1
ATOM 702 N N . PRO A 1 93 ? -11.380 -2.164 18.405 1.00 86.56 93 PRO A N 1
ATOM 703 C CA . PRO A 1 93 ? -11.120 -1.349 17.218 1.00 86.56 93 PRO A CA 1
ATOM 704 C C . PRO A 1 93 ? -10.614 -2.182 16.027 1.00 86.56 93 PRO A C 1
ATOM 706 O O . PRO A 1 93 ? -10.914 -1.830 14.881 1.00 86.56 93 PRO A O 1
ATOM 709 N N . PHE A 1 94 ? -9.920 -3.296 16.293 1.00 88.56 94 PHE A N 1
ATOM 710 C CA . PHE A 1 94 ? -9.317 -4.173 15.285 1.00 88.56 94 PHE A CA 1
ATOM 711 C C . PHE A 1 94 ? -9.567 -5.648 15.578 1.00 88.56 94 PHE A C 1
ATOM 713 O O . PHE A 1 94 ? -9.706 -6.058 16.732 1.00 88.56 94 PHE A O 1
ATOM 720 N N . VAL A 1 95 ? -9.604 -6.449 14.519 1.00 87.44 95 VAL A N 1
ATOM 721 C CA . VAL A 1 95 ? -9.584 -7.911 14.590 1.00 87.44 95 VAL A CA 1
ATOM 722 C C . VAL A 1 95 ? -8.710 -8.416 13.449 1.00 87.44 95 VAL A C 1
ATOM 724 O O . VAL A 1 95 ? -8.890 -7.999 12.307 1.00 87.44 95 VAL A O 1
ATOM 727 N N . LEU A 1 96 ? -7.785 -9.328 13.744 1.00 86.19 96 LEU A N 1
ATOM 728 C CA . LEU A 1 96 ? -7.044 -10.063 12.724 1.00 86.19 96 LEU A CA 1
ATOM 729 C C . LEU A 1 96 ? -7.725 -11.421 12.500 1.00 86.19 96 LEU A C 1
ATOM 731 O O . LEU A 1 96 ? -7.655 -12.302 13.356 1.00 86.19 96 LEU A O 1
ATOM 735 N N . VAL A 1 97 ? -8.407 -11.581 11.365 1.00 85.75 97 VAL A N 1
ATOM 736 C CA . VAL A 1 97 ? -9.122 -12.817 10.999 1.00 85.75 97 VAL A CA 1
ATOM 737 C C . VAL A 1 97 ? -8.212 -13.710 10.156 1.00 85.75 97 VAL A C 1
ATOM 739 O O . VAL A 1 97 ? -7.484 -13.222 9.287 1.00 85.75 97 VAL A O 1
ATOM 742 N N . ASP A 1 98 ? -8.225 -15.015 10.444 1.00 82.75 98 ASP A N 1
ATOM 743 C CA . ASP A 1 98 ? -7.426 -16.054 9.770 1.00 82.75 98 ASP A CA 1
ATOM 744 C C . ASP A 1 98 ? -5.925 -15.732 9.671 1.00 82.75 98 ASP A C 1
ATOM 746 O O . ASP A 1 98 ? -5.230 -16.167 8.749 1.00 82.75 98 ASP A O 1
ATOM 750 N N . SER A 1 99 ? -5.427 -14.920 10.611 1.00 77.75 99 SER A N 1
ATOM 751 C CA . SER A 1 99 ? -4.051 -14.411 10.638 1.00 77.75 99 SER A CA 1
ATOM 752 C C . SER A 1 99 ? -3.618 -13.699 9.346 1.00 77.75 99 SER A C 1
ATOM 754 O O . SER A 1 99 ? -2.430 -13.713 9.024 1.00 77.75 99 SER A O 1
ATOM 756 N N . LYS A 1 100 ? -4.565 -13.128 8.580 1.00 86.06 100 LYS A N 1
ATOM 757 C CA . LYS A 1 100 ? -4.289 -12.458 7.293 1.00 86.06 100 LYS A CA 1
ATOM 758 C C . LYS A 1 100 ? -5.169 -11.254 6.975 1.00 86.06 100 LYS A C 1
ATOM 760 O O . LYS A 1 100 ? -4.730 -10.394 6.210 1.00 86.06 100 LYS A O 1
ATOM 765 N N . VAL A 1 101 ? -6.389 -11.187 7.504 1.00 92.81 101 VAL A N 1
ATOM 766 C CA . VAL A 1 101 ? -7.329 -10.095 7.216 1.00 92.81 101 VAL A CA 1
ATOM 767 C C . VAL A 1 101 ? -7.372 -9.143 8.401 1.00 92.81 101 VAL A C 1
ATOM 769 O O . VAL A 1 101 ? -7.891 -9.493 9.460 1.00 92.81 101 VAL A O 1
ATOM 772 N N . LEU A 1 102 ? -6.848 -7.932 8.225 1.00 94.81 102 LEU A N 1
ATOM 773 C CA . LEU A 1 102 ? -6.973 -6.868 9.215 1.00 94.81 102 LEU A CA 1
ATOM 774 C C . LEU A 1 102 ? -8.344 -6.197 9.063 1.00 94.81 102 LEU A C 1
ATOM 776 O O . LEU A 1 102 ? -8.550 -5.367 8.173 1.00 94.81 102 LEU A O 1
ATOM 780 N N . GLY A 1 103 ? -9.277 -6.570 9.936 1.00 94.19 103 GLY A N 1
ATOM 781 C CA . GLY A 1 103 ? -10.591 -5.953 10.068 1.00 94.19 103 GLY A CA 1
ATOM 782 C C . GLY A 1 103 ? -10.533 -4.712 10.954 1.00 94.19 103 GLY A C 1
ATOM 783 O O . GLY A 1 103 ? -10.050 -4.773 12.085 1.00 94.19 103 GLY A O 1
ATOM 784 N N . ILE A 1 104 ? -11.048 -3.585 10.457 1.00 94.12 104 ILE A N 1
ATOM 785 C CA . ILE A 1 104 ? -11.072 -2.305 11.180 1.00 94.12 104 ILE A CA 1
ATOM 786 C C . ILE A 1 104 ? -12.511 -1.854 11.420 1.00 94.12 104 ILE A C 1
ATOM 788 O O . ILE A 1 104 ? -13.300 -1.716 10.483 1.00 94.12 104 ILE A O 1
ATOM 792 N N . SER A 1 105 ? -12.847 -1.594 12.681 1.00 92.62 105 SER A N 1
ATOM 793 C CA . SER A 1 105 ? -14.179 -1.161 13.111 1.00 92.62 105 SER A CA 1
ATOM 794 C C . SER A 1 105 ? -14.544 0.212 12.529 1.00 92.62 105 SER A C 1
ATOM 796 O O . SER A 1 105 ? -13.771 1.170 12.628 1.00 92.62 105 SER A O 1
ATOM 798 N N . TYR A 1 106 ? -15.750 0.368 11.971 1.00 91.44 106 TYR A N 1
ATOM 799 C CA . TYR A 1 106 ? -16.207 1.662 11.434 1.00 91.44 106 TYR A CA 1
ATOM 800 C C . TYR A 1 106 ? -16.148 2.805 12.457 1.00 91.44 106 TYR A C 1
ATOM 802 O O . TYR A 1 106 ? -15.908 3.954 12.073 1.00 91.44 106 TYR A O 1
ATOM 810 N N . GLY A 1 107 ? -16.325 2.502 13.748 1.00 90.25 107 GLY A N 1
ATOM 811 C CA . GLY A 1 107 ? -16.287 3.492 14.825 1.00 90.25 107 GLY A CA 1
ATOM 812 C C . GLY A 1 107 ? -14.949 4.228 14.945 1.00 90.25 107 GLY A C 1
ATOM 813 O O . GLY A 1 107 ? -14.940 5.400 15.322 1.00 90.25 107 GLY A O 1
ATOM 814 N N . ILE A 1 108 ? -13.831 3.585 14.575 1.00 92.56 108 ILE A N 1
ATOM 815 C CA . ILE A 1 108 ? -12.489 4.167 14.725 1.00 92.56 108 ILE A CA 1
ATOM 816 C C . ILE A 1 108 ? -11.970 4.845 13.451 1.00 92.56 108 ILE A C 1
ATOM 818 O O . ILE A 1 108 ? -11.126 5.732 13.544 1.00 92.56 108 ILE A O 1
ATOM 822 N N . LEU A 1 109 ? -12.506 4.523 12.265 1.00 92.06 109 LEU A N 1
ATOM 823 C CA . LEU A 1 109 ? -11.979 5.021 10.982 1.00 92.06 109 LEU A CA 1
ATOM 824 C C . LEU A 1 109 ? -11.926 6.552 10.890 1.00 92.06 109 LEU A C 1
ATOM 826 O O . LEU A 1 109 ? -10.913 7.113 10.473 1.00 92.06 109 LEU A O 1
ATOM 830 N N . LYS A 1 110 ? -13.011 7.246 11.266 1.00 92.19 110 LYS A N 1
ATOM 831 C CA . LYS A 1 110 ? -13.089 8.715 11.161 1.00 92.19 110 LYS A CA 1
ATOM 832 C C . LYS A 1 110 ? -12.162 9.418 12.161 1.00 92.19 110 LYS A C 1
ATOM 834 O O . LYS A 1 110 ? -11.403 10.281 11.712 1.00 92.19 110 LYS A O 1
ATOM 839 N N . PRO A 1 111 ? -12.188 9.088 13.471 1.00 94.62 111 PRO A N 1
ATOM 840 C CA . PRO A 1 111 ? -11.221 9.629 14.426 1.00 94.62 111 PRO A CA 1
ATOM 841 C C . PRO A 1 111 ? -9.770 9.369 14.011 1.00 94.62 111 PRO A C 1
ATOM 843 O O . PRO A 1 111 ? -8.969 10.302 13.989 1.00 94.62 111 PRO A O 1
ATOM 846 N N . LEU A 1 112 ? -9.463 8.134 13.605 1.00 94.88 112 LEU A N 1
ATOM 847 C CA . LEU A 1 112 ? -8.120 7.706 13.231 1.00 94.88 112 LEU A CA 1
ATOM 848 C C . LEU A 1 112 ? -7.608 8.459 12.003 1.00 94.88 112 LEU A C 1
ATOM 850 O O . LEU A 1 112 ? -6.545 9.071 12.063 1.00 94.88 112 LEU A O 1
ATOM 854 N N . TYR A 1 113 ? -8.392 8.495 10.919 1.00 95.75 113 TYR A N 1
ATOM 855 C CA . TYR A 1 113 ? -8.011 9.214 9.703 1.00 95.75 113 TYR A CA 1
ATOM 856 C C . TYR A 1 113 ? -7.831 10.712 9.954 1.00 95.75 113 TYR A C 1
ATOM 858 O O . TYR A 1 113 ? -6.861 11.299 9.482 1.00 95.75 113 TYR A O 1
ATOM 866 N N . LYS A 1 114 ? -8.736 11.338 10.721 1.00 94.56 114 LYS A N 1
ATOM 867 C CA . LYS A 1 114 ? -8.616 12.759 11.073 1.00 94.56 114 LYS A CA 1
ATOM 868 C C . LYS A 1 114 ? -7.310 13.027 11.822 1.00 94.56 114 LYS A C 1
ATOM 870 O O . LYS A 1 114 ? -6.610 13.971 11.473 1.00 94.56 114 LYS A O 1
ATOM 875 N N . TYR A 1 115 ? -6.990 12.196 12.812 1.00 96.12 115 TYR A N 1
ATOM 876 C CA . TYR A 1 115 ? -5.778 12.339 13.610 1.00 96.12 115 TYR A CA 1
ATOM 877 C C . TYR A 1 115 ? -4.517 12.206 12.752 1.00 96.12 115 TYR A C 1
ATOM 879 O O . TYR A 1 115 ? -3.723 13.144 12.699 1.00 96.12 115 TYR A O 1
ATOM 887 N N . VAL A 1 116 ? -4.365 11.106 12.002 1.00 96.00 116 VAL A N 1
ATOM 888 C CA . VAL A 1 116 ? -3.154 10.889 11.188 1.00 96.00 116 VAL A CA 1
ATOM 889 C C . VAL A 1 116 ? -3.015 11.921 10.076 1.00 96.00 116 VAL A C 1
ATOM 891 O O . VAL A 1 116 ? -1.907 12.369 9.805 1.00 96.00 116 VAL A O 1
ATOM 894 N N . TYR A 1 117 ? -4.122 12.355 9.466 1.00 90.81 117 TYR A N 1
ATOM 895 C CA . TYR A 1 117 ? -4.087 13.384 8.431 1.00 90.81 117 TYR A CA 1
ATOM 896 C C . TYR A 1 117 ? -3.602 14.727 8.991 1.00 90.81 117 TYR A C 1
ATOM 898 O O . TYR A 1 117 ? -2.793 15.391 8.352 1.00 90.81 117 TYR A O 1
ATOM 906 N N . THR A 1 118 ? -4.051 15.124 10.186 1.00 91.38 118 THR A N 1
ATOM 907 C CA . THR A 1 118 ? -3.588 16.355 10.846 1.00 91.38 118 THR A CA 1
ATOM 908 C C . THR A 1 118 ? -2.128 16.249 11.289 1.00 91.38 118 THR A C 1
ATOM 910 O O . THR A 1 118 ? -1.322 17.128 10.972 1.00 91.38 118 THR A O 1
ATOM 913 N N . GLU A 1 119 ? -1.761 15.166 11.971 1.00 93.69 119 GLU A N 1
ATOM 914 C CA . GLU A 1 119 ? -0.419 14.988 12.531 1.00 93.69 119 GLU A CA 1
ATOM 915 C C . GLU A 1 119 ? 0.660 14.825 11.455 1.00 93.69 119 GLU A C 1
ATOM 917 O O . GLU A 1 119 ? 1.793 15.278 11.630 1.00 93.69 119 GLU A O 1
ATOM 922 N N . GLN A 1 120 ? 0.313 14.258 10.299 1.00 92.00 120 GLN A N 1
ATOM 923 C CA . GLN A 1 120 ? 1.247 14.078 9.191 1.00 92.00 120 GLN A CA 1
ATOM 924 C C . GLN A 1 120 ? 1.831 15.408 8.683 1.00 92.00 120 GLN A C 1
ATOM 926 O O . GLN A 1 120 ? 3.022 15.465 8.371 1.00 92.00 120 GLN A O 1
ATOM 931 N N . PHE A 1 121 ? 1.052 16.497 8.657 1.00 90.81 121 PHE A N 1
ATOM 932 C CA . PHE A 1 121 ? 1.576 17.824 8.301 1.00 90.81 121 PHE A CA 1
ATOM 933 C C . PHE A 1 121 ? 2.514 18.388 9.368 1.00 90.81 121 PHE A C 1
ATOM 935 O O . PHE A 1 121 ? 3.535 18.998 9.030 1.00 90.81 121 PHE A O 1
ATOM 942 N N . ARG A 1 122 ? 2.191 18.172 10.650 1.00 93.88 122 ARG A N 1
ATOM 943 C CA . ARG A 1 122 ? 3.022 18.613 11.777 1.00 93.88 122 ARG A CA 1
ATOM 944 C C . ARG A 1 122 ? 4.388 17.935 11.724 1.00 93.88 122 ARG A C 1
ATOM 946 O O . ARG A 1 122 ? 5.406 18.624 11.721 1.00 93.88 122 ARG A O 1
ATOM 953 N N . VAL A 1 123 ? 4.407 16.610 11.597 1.00 94.88 123 VAL A N 1
ATOM 954 C CA . VAL A 1 123 ? 5.648 15.824 11.525 1.00 94.88 123 VAL A CA 1
ATOM 955 C C . VAL A 1 123 ? 6.452 16.162 10.273 1.00 94.88 123 VAL A C 1
ATOM 957 O O . VAL A 1 123 ? 7.660 16.360 10.349 1.00 94.88 123 VAL A O 1
ATOM 960 N N . TYR A 1 124 ? 5.803 16.324 9.118 1.00 92.06 124 TYR A N 1
ATOM 961 C CA . TYR A 1 124 ? 6.515 16.722 7.903 1.00 92.06 124 TYR A CA 1
ATOM 962 C C . TYR A 1 124 ? 7.160 18.116 8.019 1.00 92.06 124 TYR A C 1
ATOM 964 O O . TYR A 1 124 ? 8.234 18.359 7.465 1.00 92.06 124 TYR A O 1
ATOM 972 N N . SER A 1 125 ? 6.535 19.032 8.762 1.00 92.94 125 SER A N 1
ATOM 973 C CA . SER A 1 125 ? 7.112 20.351 9.049 1.00 92.94 125 SER A CA 1
ATOM 974 C C . SER A 1 125 ? 8.330 20.248 9.972 1.00 92.94 125 SER A C 1
ATOM 976 O O . SER A 1 125 ? 9.329 20.922 9.729 1.00 92.94 125 SER A O 1
ATOM 978 N N . GLN A 1 126 ? 8.286 19.366 10.976 1.00 93.50 126 GLN A N 1
ATOM 979 C CA . GLN A 1 126 ? 9.428 19.077 11.853 1.00 93.50 126 GLN A CA 1
ATOM 980 C C . GLN A 1 126 ? 10.599 18.476 11.073 1.00 93.50 126 GLN A C 1
ATOM 982 O O . GLN A 1 126 ? 11.713 18.983 11.165 1.00 93.50 126 GLN A O 1
ATOM 987 N N . TYR A 1 127 ? 10.324 17.495 10.213 1.00 94.75 127 TYR A N 1
ATOM 988 C CA . TYR A 1 127 ? 11.308 16.900 9.310 1.00 94.75 127 TYR A CA 1
ATOM 989 C C . TYR A 1 127 ? 12.007 17.936 8.411 1.00 94.75 127 TYR A C 1
ATOM 991 O O . TYR A 1 127 ? 13.213 17.868 8.172 1.00 94.75 127 TYR A O 1
ATOM 999 N N . LYS A 1 128 ? 11.259 18.924 7.901 1.00 93.31 128 LYS A N 1
ATOM 1000 C CA . LYS A 1 128 ? 11.836 20.037 7.131 1.00 93.31 128 LYS A CA 1
ATOM 1001 C C . LYS A 1 128 ? 12.702 20.951 7.994 1.00 93.31 128 LYS A C 1
ATOM 1003 O O . LYS A 1 128 ? 13.785 21.333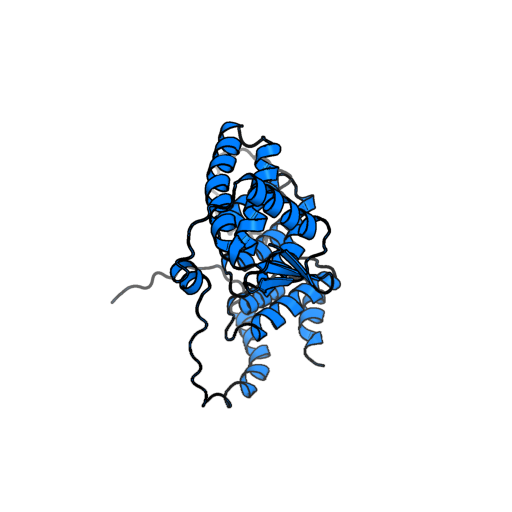 7.563 1.00 93.31 128 LYS A O 1
ATOM 1008 N N . ALA A 1 129 ? 12.233 21.297 9.192 1.00 95.38 129 ALA A N 1
ATOM 1009 C CA . ALA A 1 129 ? 12.965 22.153 10.124 1.00 95.38 129 ALA A CA 1
ATOM 1010 C C . ALA A 1 129 ? 14.273 21.506 10.605 1.00 95.38 129 ALA A C 1
ATOM 1012 O O . ALA A 1 129 ? 15.253 22.203 10.847 1.00 95.38 129 ALA A O 1
ATOM 1013 N N . SER A 1 130 ? 14.316 20.176 10.677 1.00 92.94 130 SER A N 1
ATOM 1014 C CA . SER A 1 130 ? 15.510 19.402 11.014 1.00 92.94 130 SER A CA 1
ATOM 1015 C C . SER A 1 130 ? 16.433 19.153 9.814 1.00 92.94 130 SER A C 1
ATOM 1017 O O . SER A 1 130 ? 17.122 18.137 9.786 1.00 92.94 130 SER A O 1
ATOM 1019 N N . SER A 1 131 ? 16.397 19.988 8.771 1.00 92.69 131 SER A N 1
ATOM 1020 C CA . SER A 1 131 ? 17.204 19.809 7.552 1.00 92.69 131 SER A CA 1
ATOM 1021 C C . SER A 1 131 ? 17.101 18.404 6.942 1.00 92.69 131 SER A C 1
ATOM 1023 O O . SER A 1 131 ? 18.089 17.863 6.448 1.00 92.69 131 SER A O 1
ATOM 1025 N N . HIS A 1 132 ? 15.905 17.806 6.969 1.00 91.31 132 HIS A N 1
ATOM 1026 C CA . HIS A 1 132 ? 15.609 16.510 6.355 1.00 91.31 132 HIS A CA 1
ATOM 1027 C C . HIS A 1 132 ? 16.317 15.289 6.965 1.00 91.31 132 HIS A C 1
ATOM 1029 O O . HIS A 1 132 ? 16.382 14.250 6.308 1.00 91.31 132 HIS A O 1
ATOM 1035 N N . SER A 1 133 ? 16.812 15.371 8.203 1.00 85.31 133 SER A N 1
ATOM 1036 C CA . SER A 1 133 ? 17.594 14.286 8.814 1.00 85.31 133 SER A CA 1
ATOM 1037 C C . SER A 1 133 ? 17.020 13.680 10.099 1.00 85.31 133 SER A C 1
ATOM 1039 O O . SER A 1 133 ? 17.606 12.719 10.587 1.00 85.31 133 SER A O 1
ATOM 1041 N N . ASP A 1 134 ? 15.892 14.169 10.637 1.00 92.81 134 ASP A N 1
ATOM 1042 C CA . ASP A 1 134 ? 15.338 13.661 11.903 1.00 92.81 134 ASP A CA 1
ATOM 1043 C C . ASP A 1 134 ? 14.752 12.235 11.766 1.00 92.81 134 ASP A C 1
ATOM 1045 O O . ASP A 1 134 ? 13.716 12.056 11.105 1.00 92.81 134 ASP A O 1
ATOM 1049 N N . PRO A 1 135 ? 15.356 11.213 12.411 1.00 92.81 135 PRO A N 1
ATOM 1050 C CA . PRO A 1 135 ? 14.879 9.834 12.336 1.00 92.81 135 PRO A CA 1
ATOM 1051 C C . PRO A 1 135 ? 13.508 9.634 12.984 1.00 92.81 135 PRO A C 1
ATOM 1053 O O . PRO A 1 135 ? 12.736 8.789 12.523 1.00 92.81 135 PRO A O 1
ATOM 1056 N N . LEU A 1 136 ? 13.180 10.406 14.027 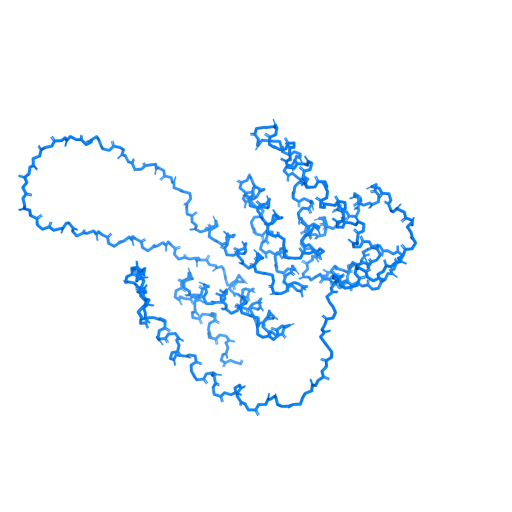1.00 94.56 136 LEU A N 1
ATOM 1057 C CA . LEU A 1 136 ? 11.895 10.283 14.712 1.00 94.56 136 LEU A CA 1
ATOM 1058 C C . LEU A 1 136 ? 10.756 10.749 13.802 1.00 94.56 136 LEU A C 1
ATOM 1060 O O . LEU A 1 136 ? 9.758 10.041 13.647 1.00 94.56 136 LEU A O 1
ATOM 1064 N N . SER A 1 137 ? 10.941 11.886 13.127 1.00 94.62 137 SER A N 1
ATOM 1065 C CA . SER A 1 137 ? 9.988 12.360 12.126 1.00 94.62 137 SER A CA 1
ATOM 1066 C C . SER A 1 137 ? 9.823 11.370 10.970 1.00 94.62 137 SER A C 1
ATOM 1068 O O . SER A 1 137 ? 8.698 11.133 10.533 1.00 94.62 137 SER A O 1
ATOM 1070 N N . LEU A 1 138 ? 10.904 10.738 10.493 1.00 95.06 138 LEU A N 1
ATOM 1071 C CA . LEU A 1 138 ? 10.825 9.705 9.448 1.00 95.06 138 LEU A CA 1
ATOM 1072 C C . LEU A 1 138 ? 10.003 8.485 9.897 1.00 95.06 138 LEU A C 1
ATOM 1074 O O . LEU A 1 138 ? 9.175 7.988 9.129 1.00 95.06 138 LEU A O 1
ATOM 1078 N N . HIS A 1 139 ? 10.191 8.032 11.138 1.00 96.06 139 HIS A N 1
ATOM 1079 C CA . HIS A 1 139 ? 9.415 6.937 11.721 1.00 96.06 139 HIS A CA 1
ATOM 1080 C C . HIS A 1 139 ? 7.925 7.293 11.840 1.00 96.06 139 HIS A C 1
ATOM 1082 O O . HIS A 1 139 ? 7.064 6.548 11.374 1.00 96.06 139 HIS A O 1
ATOM 1088 N N . GLN A 1 140 ? 7.602 8.475 12.368 1.00 97.12 140 GLN A N 1
ATOM 1089 C CA . GLN A 1 140 ? 6.216 8.941 12.481 1.00 97.12 140 GLN A CA 1
ATOM 1090 C C . GLN A 1 140 ? 5.559 9.152 11.106 1.00 97.12 140 GLN A C 1
ATOM 1092 O O . GLN A 1 140 ? 4.398 8.796 10.902 1.00 97.12 140 GLN A O 1
ATOM 1097 N N . MET A 1 141 ? 6.304 9.667 10.120 1.00 97.19 141 MET A N 1
ATOM 1098 C CA . MET A 1 141 ? 5.854 9.773 8.727 1.00 97.19 141 MET A CA 1
ATOM 1099 C C . MET A 1 141 ? 5.487 8.406 8.141 1.00 97.19 141 MET A C 1
ATOM 1101 O O . MET A 1 141 ? 4.468 8.293 7.448 1.00 97.19 141 MET A O 1
ATOM 1105 N N . TYR A 1 142 ? 6.282 7.369 8.421 1.00 97.69 142 TYR A N 1
ATOM 1106 C CA . TYR A 1 142 ? 5.966 5.995 8.037 1.00 97.69 142 TYR A CA 1
ATOM 1107 C C . TYR A 1 142 ? 4.662 5.531 8.693 1.00 97.69 142 TYR A C 1
ATOM 1109 O O . TYR A 1 142 ? 3.729 5.187 7.969 1.00 97.69 142 TYR A O 1
ATOM 1117 N N . GLN A 1 143 ? 4.544 5.626 10.020 1.00 97.81 143 GLN A N 1
ATOM 1118 C CA . GLN A 1 143 ? 3.360 5.168 10.757 1.00 97.81 143 GLN A CA 1
ATOM 1119 C C . GLN A 1 143 ? 2.071 5.871 10.300 1.00 97.81 143 GLN A C 1
ATOM 1121 O O . GLN A 1 143 ? 1.084 5.224 9.940 1.00 97.81 143 GLN A O 1
ATOM 1126 N N . PHE A 1 144 ? 2.084 7.204 10.227 1.00 98.12 144 PHE A N 1
ATOM 1127 C CA . PHE A 1 144 ? 0.904 7.977 9.832 1.00 98.12 144 PHE A CA 1
ATOM 1128 C C . PHE A 1 144 ? 0.520 7.741 8.374 1.00 98.12 144 PHE A C 1
ATOM 1130 O O . PHE A 1 144 ? -0.667 7.623 8.070 1.00 98.12 144 PHE A O 1
ATOM 1137 N N . SER A 1 145 ? 1.496 7.618 7.466 1.00 98.06 145 SER A N 1
ATOM 1138 C CA . SER A 1 145 ? 1.200 7.296 6.065 1.00 98.06 145 SER A CA 1
ATOM 1139 C C . SER A 1 145 ? 0.656 5.876 5.886 1.00 98.06 145 SER A C 1
ATOM 1141 O O . SER A 1 145 ? -0.227 5.692 5.050 1.00 98.06 145 SER A O 1
ATOM 1143 N N . THR A 1 146 ? 1.124 4.899 6.673 1.00 98.00 146 THR A N 1
ATOM 1144 C CA . THR A 1 146 ? 0.591 3.526 6.685 1.00 98.00 146 THR A CA 1
ATOM 1145 C C . THR A 1 146 ? -0.898 3.551 7.014 1.00 98.00 146 THR A C 1
ATOM 1147 O O . THR A 1 146 ? -1.721 3.125 6.205 1.00 98.00 146 THR A O 1
ATOM 1150 N N . VAL A 1 147 ? -1.266 4.135 8.156 1.00 97.75 147 VAL A N 1
ATOM 1151 C CA . VAL A 1 147 ? -2.662 4.172 8.617 1.00 97.75 147 VAL A CA 1
ATOM 1152 C C . VAL A 1 147 ? -3.545 5.029 7.706 1.00 97.75 147 VAL A C 1
ATOM 1154 O O . VAL A 1 147 ? -4.667 4.634 7.384 1.00 97.75 147 VAL A O 1
ATOM 1157 N N . ALA A 1 148 ? -3.046 6.173 7.223 1.00 97.50 148 ALA A N 1
ATOM 1158 C CA . ALA A 1 148 ? -3.793 7.023 6.297 1.00 97.50 148 ALA A CA 1
ATOM 1159 C C . ALA A 1 148 ? -4.187 6.270 5.018 1.00 97.50 148 ALA A C 1
ATOM 1161 O O . ALA A 1 148 ? -5.326 6.393 4.569 1.00 97.50 148 ALA A O 1
ATOM 1162 N N . LEU A 1 149 ? -3.273 5.470 4.460 1.00 98.19 149 LEU A N 1
ATOM 1163 C CA . LEU A 1 149 ? -3.504 4.686 3.245 1.00 98.19 149 LEU A CA 1
ATOM 1164 C C . LEU A 1 149 ? -4.388 3.458 3.483 1.00 98.19 149 LEU A C 1
ATOM 1166 O O . LEU A 1 149 ? -5.196 3.123 2.619 1.00 98.19 149 LEU A O 1
ATOM 1170 N N . VAL A 1 150 ? -4.295 2.822 4.652 1.00 96.94 150 VAL A N 1
ATOM 1171 C CA . VAL A 1 150 ? -5.217 1.749 5.065 1.00 96.94 150 VAL A CA 1
ATOM 1172 C C . VAL A 1 150 ? -6.664 2.252 5.035 1.00 96.94 150 VAL A C 1
ATOM 1174 O O . VAL A 1 150 ? -7.532 1.620 4.426 1.00 96.94 150 VAL A O 1
ATOM 1177 N N . VAL A 1 151 ? -6.923 3.433 5.609 1.00 95.75 151 VAL A N 1
ATOM 1178 C CA . VAL A 1 151 ? -8.269 4.030 5.614 1.00 95.75 151 VAL A CA 1
ATOM 1179 C C . VAL A 1 151 ? -8.648 4.598 4.239 1.00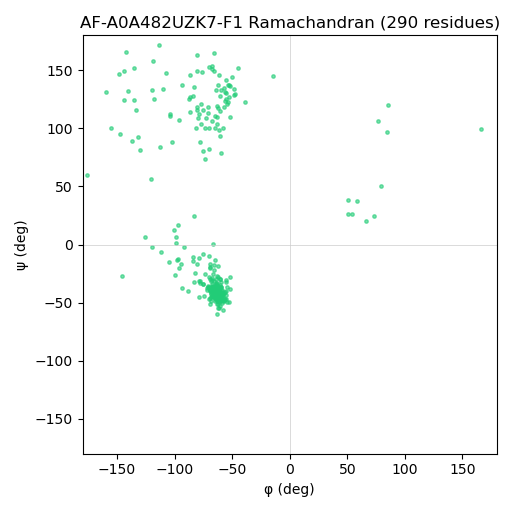 95.75 151 VAL A C 1
ATOM 1181 O O . VAL A 1 151 ? -9.765 4.383 3.764 1.00 95.75 151 VAL A O 1
ATOM 1184 N N . LYS A 1 152 ? -7.726 5.308 3.579 1.00 94.88 152 LYS A N 1
ATOM 1185 C CA . LYS A 1 152 ? -7.924 5.953 2.275 1.00 94.88 152 LYS A CA 1
ATOM 1186 C C . LYS A 1 152 ? -6.765 5.634 1.326 1.00 94.88 152 LYS A C 1
ATOM 1188 O O . LYS A 1 152 ? -5.787 6.376 1.253 1.00 94.88 152 LYS A O 1
ATOM 1193 N N . GLY A 1 153 ? -6.922 4.574 0.535 1.00 94.12 153 GLY A N 1
ATOM 1194 C CA . GLY A 1 153 ? -5.853 4.051 -0.321 1.00 94.12 153 GLY A CA 1
ATOM 1195 C C . GLY A 1 153 ? -5.466 4.911 -1.523 1.00 94.12 153 GLY A C 1
ATOM 1196 O O . GLY A 1 153 ? -4.459 4.618 -2.154 1.00 94.12 153 GLY A O 1
ATOM 1197 N N . ASP A 1 154 ? -6.213 5.966 -1.860 1.00 95.12 154 ASP A N 1
ATOM 1198 C CA . ASP A 1 154 ? -5.813 6.941 -2.886 1.00 95.12 154 ASP A CA 1
ATOM 1199 C C . ASP A 1 154 ? -5.521 8.306 -2.256 1.00 95.12 154 ASP A C 1
ATOM 1201 O O . ASP A 1 154 ? -6.376 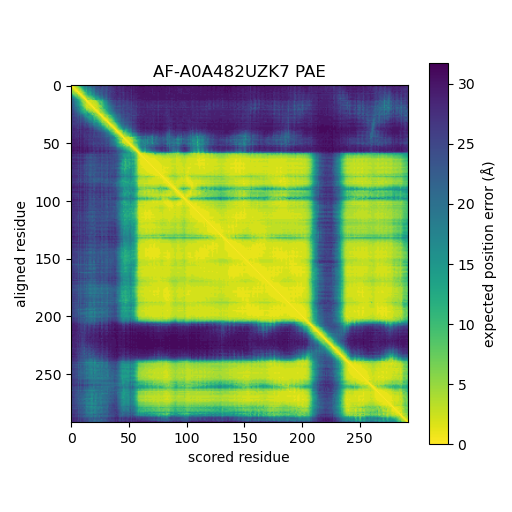9.193 -2.164 1.00 95.12 154 ASP A O 1
ATOM 1205 N N . LEU A 1 155 ? -4.292 8.440 -1.754 1.00 95.38 155 LEU A N 1
ATOM 1206 C CA . LEU A 1 155 ? -3.783 9.661 -1.143 1.00 95.38 155 LEU A CA 1
ATOM 1207 C C . LEU A 1 155 ? -2.350 9.920 -1.627 1.00 95.38 155 LEU A C 1
ATOM 1209 O O . LEU A 1 155 ? -1.376 9.506 -1.000 1.00 95.38 155 LEU A O 1
ATOM 1213 N N . ALA A 1 156 ? -2.217 10.637 -2.747 1.00 94.44 156 ALA A N 1
ATOM 1214 C CA . ALA A 1 156 ? -0.927 10.927 -3.384 1.00 94.44 156 ALA A CA 1
ATOM 1215 C C . ALA A 1 156 ? 0.117 11.528 -2.422 1.00 94.44 156 ALA A C 1
ATOM 1217 O O . ALA A 1 156 ? 1.294 11.170 -2.475 1.00 94.44 156 ALA A O 1
ATOM 1218 N N . MET A 1 157 ? -0.306 12.405 -1.502 1.00 93.25 157 MET A N 1
ATOM 1219 C CA . MET A 1 157 ? 0.587 12.991 -0.494 1.00 93.25 157 MET A CA 1
ATOM 1220 C C . MET A 1 157 ? 1.199 11.935 0.433 1.00 93.25 157 MET A C 1
ATOM 1222 O O . MET A 1 157 ? 2.399 11.992 0.696 1.00 93.25 157 MET A O 1
ATOM 1226 N N . ALA A 1 158 ? 0.417 10.945 0.874 1.00 96.81 158 ALA A N 1
ATOM 1227 C CA . ALA A 1 158 ? 0.927 9.868 1.717 1.00 96.81 158 ALA A CA 1
ATOM 1228 C C . ALA A 1 158 ? 1.941 9.003 0.959 1.00 96.81 158 ALA A C 1
ATOM 1230 O O . ALA A 1 158 ? 3.008 8.721 1.495 1.00 96.81 158 ALA A O 1
ATOM 1231 N N . TYR A 1 159 ? 1.687 8.672 -0.311 1.00 98.00 159 TYR A N 1
ATOM 1232 C CA . TYR A 1 159 ? 2.673 7.964 -1.136 1.00 98.00 159 TYR A CA 1
ATOM 1233 C C . TYR A 1 159 ? 3.959 8.769 -1.346 1.00 98.00 159 TYR A C 1
ATOM 1235 O O . TYR A 1 159 ? 5.054 8.220 -1.250 1.00 98.00 159 TYR A O 1
ATOM 1243 N N . ASN A 1 160 ? 3.865 10.082 -1.565 1.00 96.19 160 ASN A N 1
ATOM 1244 C CA . ASN A 1 160 ? 5.047 10.936 -1.687 1.00 96.19 160 ASN A CA 1
ATOM 1245 C C . ASN A 1 160 ? 5.853 11.008 -0.380 1.00 96.19 160 ASN A C 1
ATOM 1247 O O . ASN A 1 160 ? 7.080 10.957 -0.424 1.00 96.19 160 ASN A O 1
ATOM 1251 N N . ILE A 1 161 ? 5.184 11.042 0.775 1.00 96.12 161 ILE A N 1
ATOM 1252 C CA . ILE A 1 161 ? 5.834 10.914 2.087 1.00 96.12 161 ILE A CA 1
ATOM 1253 C C . ILE A 1 161 ? 6.564 9.572 2.205 1.00 96.12 161 ILE A C 1
ATOM 1255 O O . ILE A 1 161 ? 7.725 9.538 2.613 1.00 96.12 161 ILE A O 1
ATOM 1259 N N . ARG A 1 162 ? 5.945 8.474 1.764 1.00 97.81 162 ARG A N 1
ATOM 1260 C CA . ARG A 1 162 ? 6.588 7.152 1.760 1.00 97.81 162 ARG A CA 1
ATOM 1261 C C . ARG A 1 162 ? 7.800 7.088 0.841 1.00 97.81 162 ARG A C 1
ATOM 1263 O O . ARG A 1 162 ? 8.789 6.476 1.219 1.00 97.81 162 ARG A O 1
ATOM 1270 N N . LYS A 1 163 ? 7.801 7.775 -0.309 1.00 96.81 163 LYS A N 1
ATOM 1271 C CA . LYS A 1 163 ? 9.006 7.894 -1.159 1.00 96.81 163 LYS A CA 1
ATOM 1272 C C . LYS A 1 163 ? 10.177 8.534 -0.405 1.00 96.81 163 LYS A C 1
ATOM 1274 O O . LYS A 1 163 ? 11.303 8.076 -0.567 1.00 96.81 163 LYS A O 1
ATOM 1279 N N . VAL A 1 164 ? 9.923 9.544 0.436 1.00 95.25 164 VAL A N 1
ATOM 1280 C CA . VAL A 1 164 ? 10.953 10.159 1.298 1.00 95.25 164 VAL A CA 1
ATOM 1281 C C . VAL A 1 164 ? 11.478 9.153 2.323 1.00 95.25 164 VAL A C 1
ATOM 1283 O O . VAL A 1 164 ? 12.691 8.998 2.455 1.00 95.25 164 VAL A O 1
ATOM 1286 N N . VAL A 1 165 ? 10.585 8.422 2.997 1.00 96.12 165 VAL A N 1
ATOM 1287 C CA . VAL A 1 165 ? 10.964 7.367 3.956 1.00 96.12 165 VAL A CA 1
ATOM 1288 C C . VAL A 1 165 ? 11.805 6.280 3.274 1.00 96.12 165 VAL A C 1
ATOM 1290 O O . VAL A 1 165 ? 12.886 5.946 3.750 1.00 96.12 165 VAL A O 1
ATOM 1293 N N . LEU A 1 166 ? 11.363 5.776 2.120 1.00 95.56 166 LEU A N 1
ATOM 1294 C CA . LEU A 1 166 ? 12.051 4.738 1.340 1.00 95.56 166 LEU A CA 1
ATOM 1295 C C . LEU A 1 166 ? 13.383 5.215 0.752 1.00 95.56 166 LEU A C 1
ATOM 1297 O O . LEU A 1 166 ? 14.266 4.402 0.488 1.00 95.56 166 LEU A O 1
ATOM 1301 N N . PHE A 1 167 ? 13.546 6.522 0.538 1.00 92.81 167 PHE A N 1
ATOM 1302 C CA . PHE A 1 167 ? 14.830 7.091 0.147 1.00 92.81 167 PHE A CA 1
ATOM 1303 C C . PHE A 1 167 ? 15.863 6.967 1.276 1.00 92.81 167 PHE A C 1
ATOM 1305 O O . PHE A 1 167 ? 17.005 6.612 0.998 1.00 92.81 167 PHE A O 1
ATOM 1312 N N . HIS A 1 168 ? 15.449 7.203 2.526 1.00 93.06 168 HIS A N 1
ATOM 1313 C CA . HIS A 1 168 ? 16.310 7.088 3.710 1.00 93.06 168 HIS A CA 1
ATOM 1314 C C . HIS A 1 168 ? 16.515 5.639 4.147 1.00 93.06 168 HIS A C 1
ATOM 1316 O O . HIS A 1 168 ? 17.587 5.288 4.630 1.00 93.06 168 HIS A O 1
ATOM 1322 N N . ASN A 1 169 ? 15.505 4.789 3.956 1.00 93.56 169 ASN A N 1
ATOM 1323 C CA . ASN A 1 169 ? 15.581 3.378 4.297 1.00 93.56 169 ASN A CA 1
ATOM 1324 C C . ASN A 1 169 ? 15.124 2.478 3.131 1.00 93.56 169 ASN A C 1
ATOM 1326 O O . ASN A 1 169 ? 13.997 1.970 3.135 1.00 93.56 169 ASN A O 1
ATOM 1330 N N . PRO A 1 170 ? 16.005 2.221 2.143 1.00 92.75 170 PRO A N 1
ATOM 1331 C CA . PRO A 1 170 ? 15.693 1.364 0.999 1.00 92.75 170 PRO A CA 1
ATOM 1332 C C . PRO A 1 170 ? 15.379 -0.093 1.365 1.00 92.75 170 PRO A C 1
ATOM 1334 O O . PRO A 1 170 ? 14.772 -0.802 0.565 1.00 92.75 170 PRO A O 1
ATOM 1337 N N . THR A 1 171 ? 15.758 -0.557 2.562 1.00 92.69 171 THR A N 1
ATOM 1338 C CA . THR A 1 171 ? 15.487 -1.939 3.006 1.00 92.69 171 THR A CA 1
ATOM 1339 C C . THR A 1 171 ? 13.991 -2.219 3.176 1.00 92.69 171 THR A C 1
ATOM 1341 O O . THR A 1 171 ? 13.553 -3.364 3.072 1.00 92.69 171 THR A O 1
ATOM 1344 N N . LEU A 1 172 ? 13.183 -1.168 3.353 1.00 94.12 172 LEU A N 1
ATOM 1345 C CA . LEU A 1 172 ? 11.729 -1.263 3.474 1.00 94.12 172 LEU A CA 1
ATOM 1346 C C . LEU A 1 172 ? 11.023 -1.526 2.137 1.00 94.12 172 LEU A C 1
ATOM 1348 O O . LEU A 1 172 ? 9.830 -1.808 2.136 1.00 94.12 172 LEU A O 1
ATOM 1352 N N . LEU A 1 173 ? 11.719 -1.475 0.996 1.00 94.06 173 LEU A N 1
ATOM 1353 C CA . LEU A 1 173 ? 11.091 -1.564 -0.327 1.00 94.06 173 LEU A CA 1
ATOM 1354 C C . LEU A 1 173 ? 10.332 -2.882 -0.558 1.00 94.06 173 LEU A C 1
ATOM 1356 O O . LEU A 1 173 ? 9.265 -2.882 -1.167 1.00 94.06 173 LEU A O 1
ATOM 1360 N N . SER A 1 174 ? 10.841 -4.003 -0.039 1.00 93.19 174 SER A N 1
ATOM 1361 C CA . SER A 1 174 ? 10.134 -5.289 -0.111 1.00 93.19 174 SER A CA 1
ATOM 1362 C C . SER A 1 174 ? 8.860 -5.281 0.737 1.00 93.19 174 SER A C 1
ATOM 1364 O O . SER A 1 174 ? 7.814 -5.737 0.278 1.00 93.19 174 SER A O 1
ATOM 1366 N N . LYS A 1 175 ? 8.923 -4.704 1.947 1.00 94.94 175 LYS A N 1
ATOM 1367 C CA . LYS A 1 175 ? 7.749 -4.526 2.816 1.00 94.94 175 LYS A CA 1
ATOM 1368 C C . LYS A 1 175 ? 6.725 -3.584 2.181 1.00 94.94 175 LYS A C 1
ATOM 1370 O O . LYS A 1 175 ? 5.532 -3.838 2.275 1.00 94.94 175 LYS A O 1
ATOM 1375 N N . GLU A 1 176 ? 7.179 -2.557 1.466 1.00 97.31 176 GLU A N 1
ATOM 1376 C CA . GLU A 1 176 ? 6.318 -1.618 0.743 1.00 97.31 176 GLU A CA 1
ATOM 1377 C C . GLU A 1 176 ? 5.479 -2.308 -0.340 1.00 97.31 176 GLU A C 1
ATOM 1379 O O . GLU A 1 176 ? 4.289 -2.028 -0.483 1.00 97.31 176 GLU A O 1
ATOM 1384 N N . LEU A 1 177 ? 6.072 -3.237 -1.096 1.00 96.19 177 LEU A N 1
ATOM 1385 C CA . LEU A 1 177 ? 5.354 -3.989 -2.130 1.00 96.19 177 LEU A CA 1
ATOM 1386 C C . LEU A 1 177 ? 4.289 -4.923 -1.533 1.00 96.19 177 LEU A C 1
ATOM 1388 O O . LEU A 1 177 ? 3.215 -5.055 -2.129 1.00 96.19 177 LEU A O 1
ATOM 1392 N N . ILE A 1 178 ? 4.563 -5.524 -0.370 1.00 95.25 178 ILE A N 1
ATOM 1393 C CA . ILE A 1 178 ? 3.606 -6.351 0.388 1.00 95.25 178 ILE A CA 1
ATOM 1394 C C . ILE A 1 178 ? 2.487 -5.475 0.964 1.00 95.25 178 ILE A C 1
ATOM 1396 O O . ILE A 1 178 ? 1.309 -5.775 0.787 1.00 95.25 178 ILE A O 1
ATOM 1400 N N . PHE A 1 179 ? 2.838 -4.339 1.567 1.00 97.56 179 PHE A N 1
ATOM 1401 C CA . PHE A 1 179 ? 1.875 -3.354 2.055 1.00 97.56 179 PHE A CA 1
ATOM 1402 C C . PHE A 1 179 ? 0.912 -2.917 0.943 1.00 97.56 179 PHE A C 1
ATOM 1404 O O . PHE A 1 179 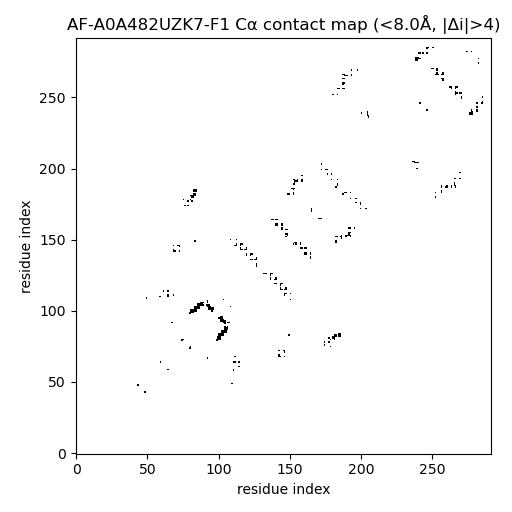? -0.303 -2.984 1.107 1.00 97.56 179 PHE A O 1
ATOM 1411 N N . LEU A 1 180 ? 1.434 -2.542 -0.228 1.00 97.69 180 LEU A N 1
ATOM 1412 C CA . LEU A 1 180 ? 0.613 -2.165 -1.380 1.00 97.69 180 LEU A CA 1
ATOM 1413 C C . LEU A 1 180 ? -0.321 -3.292 -1.837 1.00 97.69 180 LEU A C 1
ATOM 1415 O O . LEU A 1 180 ? -1.448 -3.006 -2.231 1.00 97.69 180 LEU A O 1
ATOM 1419 N N . GLN A 1 181 ? 0.118 -4.553 -1.773 1.00 96.00 181 GLN A N 1
ATOM 1420 C CA . GLN A 1 181 ? -0.733 -5.699 -2.100 1.00 96.00 181 GLN A CA 1
ATOM 1421 C C . GLN A 1 181 ? -1.959 -5.748 -1.183 1.00 96.00 181 GLN A C 1
ATOM 1423 O O . GLN A 1 181 ? -3.080 -5.823 -1.689 1.00 96.00 181 GLN A O 1
ATOM 1428 N N . ALA A 1 182 ? -1.760 -5.601 0.129 1.00 96.31 182 ALA A N 1
ATOM 1429 C CA . ALA A 1 182 ? -2.857 -5.510 1.087 1.00 96.31 182 ALA A CA 1
ATOM 1430 C C . ALA A 1 182 ? -3.746 -4.283 0.820 1.00 96.31 182 ALA A C 1
ATOM 1432 O O . ALA A 1 182 ? -4.967 -4.398 0.823 1.00 96.31 182 ALA A O 1
ATOM 1433 N N . ILE A 1 183 ? -3.182 -3.117 0.494 1.00 97.19 183 ILE A N 1
ATOM 1434 C CA . ILE A 1 183 ? -3.977 -1.915 0.181 1.00 97.19 183 ILE A CA 1
ATOM 1435 C C . ILE A 1 183 ? -4.880 -2.116 -1.042 1.00 97.19 183 ILE A C 1
ATOM 1437 O O . ILE A 1 183 ? -6.034 -1.682 -1.021 1.00 97.19 183 ILE A O 1
ATOM 1441 N N . PHE A 1 184 ? -4.414 -2.798 -2.091 1.00 96.06 184 PHE A N 1
ATOM 1442 C CA . PHE A 1 184 ? -5.235 -3.054 -3.279 1.00 96.06 184 PHE A CA 1
ATOM 1443 C C . PHE A 1 184 ? -6.384 -4.033 -3.040 1.00 96.06 184 PHE A C 1
ATOM 1445 O O . PHE A 1 184 ? -7.326 -4.037 -3.834 1.00 96.06 184 PHE A O 1
ATOM 1452 N N . THR A 1 185 ? -6.362 -4.812 -1.953 1.00 94.50 185 THR A N 1
ATOM 1453 C CA . THR A 1 185 ? -7.509 -5.656 -1.588 1.00 94.50 185 THR A CA 1
ATOM 1454 C C . THR A 1 185 ? -8.751 -4.811 -1.302 1.00 94.50 185 THR A C 1
ATOM 1456 O O . THR A 1 185 ? -9.840 -5.138 -1.782 1.00 94.50 185 THR A O 1
ATOM 1459 N N . LYS A 1 186 ? -8.558 -3.670 -0.625 1.00 94.25 186 LYS A N 1
ATOM 1460 C CA . LYS A 1 186 ? -9.615 -2.716 -0.279 1.00 94.25 186 LYS A CA 1
ATOM 1461 C C . LYS A 1 186 ? -9.781 -1.588 -1.292 1.00 94.25 186 LYS A C 1
ATOM 1463 O O . LYS A 1 186 ? -10.901 -1.158 -1.565 1.00 94.25 186 LYS A O 1
ATOM 1468 N N . HIS A 1 187 ? -8.675 -1.109 -1.857 1.00 94.56 187 HIS A N 1
ATOM 1469 C CA . HIS A 1 187 ? -8.618 0.075 -2.721 1.00 94.56 187 HIS A CA 1
ATOM 1470 C C . HIS A 1 187 ? -8.068 -0.259 -4.126 1.00 94.56 187 HIS A C 1
ATOM 1472 O O . HIS A 1 187 ? -7.103 0.365 -4.578 1.00 94.56 187 HIS A O 1
ATOM 1478 N N . PRO A 1 188 ? -8.669 -1.211 -4.874 1.00 93.94 188 PRO A N 1
ATOM 1479 C CA . PRO A 1 188 ? -8.095 -1.754 -6.117 1.00 93.94 188 PRO A CA 1
ATOM 1480 C C . PRO A 1 188 ? -7.985 -0.734 -7.260 1.00 93.94 188 PRO A C 1
ATOM 1482 O O . PRO A 1 188 ? -7.256 -0.954 -8.229 1.00 93.94 188 PRO A O 1
ATOM 1485 N N . LYS A 1 189 ? -8.718 0.383 -7.177 1.00 91.88 189 LYS A N 1
ATOM 1486 C CA . LYS A 1 189 ? -8.766 1.437 -8.201 1.00 91.88 189 LYS A CA 1
ATOM 1487 C C . LYS A 1 189 ? -7.862 2.638 -7.904 1.00 91.88 189 LYS A C 1
ATOM 1489 O O . LYS A 1 189 ? -7.950 3.602 -8.651 1.00 91.88 189 LYS A O 1
ATOM 1494 N N . SER A 1 190 ? -7.030 2.595 -6.858 1.00 94.94 190 SER A N 1
ATOM 1495 C CA . SER A 1 190 ? -6.164 3.715 -6.446 1.00 94.94 190 SER A CA 1
ATOM 1496 C C . SER A 1 190 ? -5.115 4.071 -7.515 1.00 94.94 190 SER A C 1
ATOM 1498 O O . SER A 1 190 ? -4.113 3.357 -7.621 1.00 94.94 190 SER A O 1
ATOM 1500 N N . PRO A 1 191 ? -5.282 5.165 -8.292 1.00 94.88 191 PRO A N 1
ATOM 1501 C CA . PRO A 1 191 ? -4.306 5.578 -9.303 1.00 94.88 191 PRO A CA 1
ATOM 1502 C C . PRO A 1 191 ? -2.921 5.800 -8.696 1.00 94.88 191 PRO A C 1
ATOM 1504 O O . PRO A 1 191 ? -1.928 5.237 -9.169 1.00 94.88 191 PRO A O 1
ATOM 1507 N N . SER A 1 192 ? -2.878 6.554 -7.591 1.00 96.69 192 SER A N 1
ATOM 1508 C CA . SER A 1 192 ? -1.638 6.904 -6.900 1.00 96.69 192 SER A CA 1
ATOM 1509 C C . SER A 1 192 ? -0.928 5.661 -6.362 1.00 96.69 192 SER A C 1
ATOM 1511 O O . SER A 1 192 ? 0.300 5.593 -6.387 1.00 96.69 192 SER A O 1
ATOM 1513 N N . GLY A 1 193 ? -1.686 4.653 -5.914 1.00 97.44 193 GLY A N 1
ATOM 1514 C CA . GLY A 1 193 ? -1.135 3.387 -5.437 1.00 97.44 193 GLY A CA 1
ATOM 1515 C C . GLY A 1 193 ? -0.449 2.594 -6.544 1.00 97.44 193 GLY A C 1
ATOM 1516 O O . GLY A 1 193 ? 0.674 2.120 -6.358 1.00 97.44 193 GLY A O 1
ATOM 1517 N N . TRP A 1 194 ? -1.074 2.487 -7.719 1.00 96.88 194 TRP A N 1
ATOM 1518 C CA . TRP A 1 194 ? -0.475 1.802 -8.872 1.00 96.88 194 TRP A CA 1
ATOM 1519 C C . TRP A 1 194 ? 0.774 2.524 -9.385 1.00 96.88 194 TRP A C 1
ATOM 1521 O O . TRP A 1 194 ? 1.779 1.884 -9.703 1.00 96.88 194 TRP A O 1
ATOM 1531 N N . GLU A 1 195 ? 0.749 3.857 -9.424 1.00 96.69 195 GLU A N 1
ATOM 1532 C CA . GLU A 1 195 ? 1.930 4.668 -9.740 1.00 96.69 195 GLU A CA 1
ATOM 1533 C C . GLU A 1 195 ? 3.058 4.469 -8.729 1.00 96.69 195 GLU A C 1
ATOM 1535 O O . GLU A 1 195 ? 4.217 4.303 -9.118 1.00 96.69 195 GLU A O 1
ATOM 1540 N N . HIS A 1 196 ? 2.732 4.431 -7.437 1.00 98.00 196 HIS A N 1
ATOM 1541 C CA . HIS A 1 196 ? 3.709 4.192 -6.381 1.00 98.00 196 HIS A CA 1
ATOM 1542 C C . HIS A 1 196 ? 4.307 2.782 -6.451 1.00 98.00 196 HIS A C 1
ATOM 1544 O O . HIS A 1 196 ? 5.518 2.634 -6.293 1.00 98.00 196 HIS A O 1
ATOM 1550 N N . ARG A 1 197 ? 3.515 1.754 -6.795 1.00 97.69 197 ARG A N 1
ATOM 1551 C CA . ARG A 1 197 ? 4.031 0.391 -7.031 1.00 97.69 197 ARG A CA 1
ATOM 1552 C C . ARG A 1 197 ? 5.059 0.362 -8.164 1.00 97.69 197 ARG A C 1
ATOM 1554 O O . ARG A 1 197 ? 6.142 -0.195 -7.993 1.00 97.69 197 ARG A O 1
ATOM 1561 N N . ARG A 1 198 ? 4.761 1.009 -9.299 1.00 95.88 198 ARG A N 1
ATOM 1562 C CA . ARG A 1 198 ? 5.715 1.151 -10.419 1.00 95.88 198 ARG A CA 1
ATOM 1563 C C . ARG A 1 198 ? 6.968 1.910 -10.002 1.00 95.88 198 ARG A C 1
ATOM 1565 O O . ARG A 1 198 ? 8.076 1.504 -10.345 1.00 95.88 198 ARG A O 1
ATOM 1572 N N . TRP A 1 199 ? 6.807 2.984 -9.228 1.00 95.75 199 TRP A N 1
ATOM 1573 C CA . TRP A 1 199 ? 7.934 3.732 -8.678 1.00 95.75 199 TRP A CA 1
ATOM 1574 C C . TRP A 1 199 ? 8.826 2.850 -7.796 1.00 95.75 199 TRP A C 1
ATOM 1576 O O . TRP A 1 199 ? 10.045 2.918 -7.935 1.00 95.75 199 TRP A O 1
ATOM 1586 N N . CYS A 1 200 ? 8.251 1.980 -6.958 1.00 95.62 200 CYS A N 1
ATOM 1587 C CA . CYS A 1 200 ? 9.018 1.060 -6.114 1.00 95.62 200 CYS A CA 1
ATOM 1588 C C . CYS A 1 200 ? 9.877 0.106 -6.953 1.00 95.62 200 CYS A C 1
ATOM 1590 O O . CYS A 1 200 ? 11.067 -0.058 -6.683 1.00 95.62 200 CYS A O 1
ATOM 1592 N N . TYR A 1 201 ? 9.308 -0.469 -8.013 1.00 92.94 201 TYR A N 1
ATOM 1593 C CA . TYR A 1 201 ? 10.065 -1.303 -8.945 1.00 92.94 201 TYR A CA 1
ATOM 1594 C C . TYR A 1 201 ? 11.162 -0.517 -9.665 1.00 92.94 201 TYR A C 1
ATOM 1596 O O . TYR A 1 201 ? 12.322 -0.924 -9.646 1.00 92.94 201 TYR A O 1
ATOM 1604 N N . ASN A 1 202 ? 10.847 0.656 -10.213 1.00 90.62 202 ASN A N 1
ATOM 1605 C CA . ASN A 1 202 ? 11.856 1.506 -10.846 1.00 90.62 202 ASN A CA 1
ATOM 1606 C C . ASN A 1 202 ? 12.986 1.863 -9.879 1.00 90.62 202 ASN A C 1
ATOM 1608 O O . ASN A 1 202 ? 14.150 1.793 -10.256 1.00 90.62 202 ASN A O 1
ATOM 1612 N N . ARG A 1 203 ? 12.675 2.181 -8.620 1.00 89.00 203 ARG A N 1
ATOM 1613 C CA . ARG A 1 203 ? 13.681 2.465 -7.592 1.00 89.00 203 ARG A CA 1
ATOM 1614 C C . ARG A 1 203 ? 14.579 1.260 -7.305 1.00 89.00 203 ARG A C 1
ATOM 1616 O O . ARG A 1 203 ? 15.762 1.462 -7.056 1.00 89.00 203 ARG A O 1
ATOM 1623 N N . ARG A 1 204 ? 14.045 0.036 -7.352 1.00 86.69 204 ARG A N 1
ATOM 1624 C CA . ARG A 1 204 ? 14.818 -1.199 -7.140 1.00 86.69 204 ARG A CA 1
ATOM 1625 C C . ARG A 1 204 ? 15.789 -1.506 -8.281 1.00 86.69 204 ARG A C 1
ATOM 1627 O O . ARG A 1 204 ? 16.866 -2.031 -8.021 1.00 86.69 204 ARG A O 1
ATOM 1634 N N . TYR A 1 205 ? 15.394 -1.220 -9.524 1.00 78.75 205 TYR A N 1
ATOM 1635 C CA . TYR A 1 205 ? 16.114 -1.669 -10.726 1.00 78.75 205 TYR A CA 1
ATOM 1636 C C . TYR A 1 205 ? 16.785 -0.550 -11.527 1.00 78.75 205 TYR A C 1
ATOM 1638 O O . TYR A 1 205 ? 17.543 -0.842 -12.448 1.00 78.75 205 TYR A O 1
ATOM 1646 N N . THR A 1 206 ? 16.563 0.716 -11.171 1.00 72.81 206 THR A N 1
ATOM 1647 C CA . THR A 1 206 ? 17.341 1.838 -11.704 1.00 72.81 206 THR A CA 1
ATOM 1648 C C . THR A 1 206 ? 18.583 1.996 -10.832 1.00 72.81 206 THR A C 1
ATOM 1650 O O . THR A 1 206 ? 18.444 2.347 -9.656 1.00 72.81 206 THR A O 1
ATOM 1653 N N . PRO A 1 207 ? 19.796 1.753 -11.359 1.00 55.94 207 PRO A N 1
ATOM 1654 C CA . PRO A 1 207 ? 21.010 2.086 -10.634 1.00 55.94 207 PRO A CA 1
ATOM 1655 C C . PRO A 1 207 ? 20.978 3.581 -10.309 1.00 55.94 207 PRO A C 1
ATOM 1657 O O . PRO A 1 207 ? 20.664 4.397 -11.178 1.00 55.94 207 PRO A O 1
ATOM 1660 N N . SER A 1 208 ? 21.311 3.961 -9.073 1.00 51.31 208 SER A N 1
ATOM 1661 C CA . SER A 1 208 ? 21.699 5.351 -8.810 1.00 51.31 208 SER A CA 1
ATOM 1662 C C . SER A 1 208 ? 22.802 5.710 -9.813 1.00 51.31 208 SER A C 1
ATOM 1664 O O . SER A 1 208 ? 23.670 4.859 -10.017 1.00 51.31 208 SER A O 1
ATOM 1666 N N . PRO A 1 209 ? 22.802 6.888 -10.464 1.00 49.34 209 PRO A N 1
ATOM 1667 C CA . PRO A 1 209 ? 23.911 7.270 -11.327 1.00 49.34 209 PRO A CA 1
ATOM 1668 C C . PRO A 1 209 ? 25.174 7.344 -10.466 1.00 49.34 209 PRO A C 1
ATOM 1670 O O . PRO A 1 209 ? 25.395 8.301 -9.726 1.00 49.34 209 PRO A O 1
ATOM 1673 N N . ILE A 1 210 ? 25.972 6.280 -10.496 1.00 49.25 210 ILE A N 1
ATOM 1674 C CA . ILE A 1 210 ? 27.323 6.283 -9.962 1.00 49.25 210 ILE A CA 1
ATOM 1675 C C . ILE A 1 210 ? 28.141 6.939 -11.069 1.00 49.25 210 ILE A C 1
ATOM 1677 O O . ILE A 1 210 ? 28.227 6.400 -12.167 1.00 49.25 210 ILE A O 1
ATOM 1681 N N . THR A 1 211 ? 28.700 8.103 -10.747 1.00 38.66 211 THR A N 1
ATOM 1682 C CA . THR A 1 211 ? 29.501 9.035 -11.562 1.00 38.66 211 THR A CA 1
ATOM 1683 C C . THR A 1 211 ? 28.729 10.064 -12.407 1.00 38.66 211 THR A C 1
ATOM 1685 O O . THR A 1 211 ? 27.959 9.695 -13.294 1.00 38.66 211 THR A O 1
ATOM 1688 N N . PRO A 1 212 ? 28.942 11.381 -12.176 1.00 41.84 212 PRO A N 1
ATOM 1689 C CA . PRO A 1 212 ? 28.683 12.368 -13.216 1.00 41.84 212 PRO A CA 1
ATOM 1690 C C . PRO A 1 212 ? 29.602 12.063 -14.412 1.00 41.84 212 PRO A C 1
ATOM 1692 O O . PRO A 1 212 ? 30.733 11.614 -14.198 1.00 41.84 212 PRO A O 1
ATOM 1695 N N . PRO A 1 213 ? 29.156 12.290 -15.661 1.00 42.41 213 PRO A N 1
ATOM 1696 C CA . PRO A 1 213 ? 30.042 12.171 -16.813 1.00 42.41 213 PRO A CA 1
ATOM 1697 C C . PRO A 1 213 ? 31.278 13.054 -16.578 1.00 42.41 213 PRO A C 1
ATOM 1699 O O . PRO A 1 213 ? 31.121 14.168 -16.062 1.00 42.41 213 PRO A O 1
ATOM 1702 N N . PRO A 1 214 ? 32.500 12.588 -16.898 1.00 39.12 214 PRO A N 1
ATOM 1703 C CA . PRO A 1 214 ? 33.683 13.424 -16.776 1.00 39.12 214 PRO A CA 1
ATOM 1704 C C . PRO A 1 214 ? 33.447 14.707 -17.576 1.00 39.12 214 PRO A C 1
ATOM 1706 O O . PRO A 1 214 ? 33.172 14.658 -18.774 1.00 39.12 214 PRO A O 1
ATOM 1709 N N . TYR A 1 215 ? 33.507 15.850 -16.889 1.00 39.38 215 TYR A N 1
ATOM 1710 C CA . TYR A 1 215 ? 33.513 17.164 -17.519 1.00 39.38 215 TYR A CA 1
ATOM 1711 C C . TYR A 1 215 ? 34.713 17.214 -18.468 1.00 39.38 215 TYR A C 1
ATOM 1713 O O . TYR A 1 215 ? 35.845 17.415 -18.034 1.00 39.38 215 TYR A O 1
ATOM 1721 N N . THR A 1 216 ? 34.489 17.016 -19.763 1.00 41.19 216 THR A N 1
ATOM 1722 C CA . THR A 1 216 ? 35.463 17.404 -20.781 1.00 41.19 216 THR A CA 1
ATOM 1723 C C . THR A 1 216 ? 35.296 18.905 -21.016 1.00 41.19 216 THR A C 1
ATOM 1725 O O . THR A 1 216 ? 34.203 19.320 -21.417 1.00 41.19 216 THR A O 1
ATOM 1728 N N . PRO A 1 217 ? 36.319 19.740 -20.764 1.00 40.69 217 PRO A N 1
ATOM 1729 C CA . PRO A 1 217 ? 36.252 21.161 -21.075 1.00 40.69 217 PRO A CA 1
ATOM 1730 C C . PRO A 1 217 ? 36.035 21.331 -22.579 1.00 40.69 217 PRO A C 1
ATOM 1732 O O . PRO A 1 217 ? 36.772 20.766 -23.387 1.00 40.69 217 PRO A O 1
ATOM 1735 N N . ILE A 1 218 ? 35.016 22.099 -22.960 1.00 38.28 218 ILE A N 1
ATOM 1736 C CA . ILE A 1 218 ? 34.780 22.475 -24.353 1.00 38.28 218 ILE A CA 1
ATOM 1737 C C . ILE A 1 218 ? 35.887 23.456 -24.748 1.00 38.28 218 ILE A C 1
ATOM 1739 O O . ILE A 1 218 ? 35.819 24.639 -24.419 1.00 38.28 218 ILE A O 1
ATOM 1743 N N . HIS A 1 219 ? 36.911 22.966 -25.448 1.00 40.28 219 HIS A N 1
ATOM 1744 C CA . HIS A 1 219 ? 37.785 23.826 -26.236 1.00 40.28 219 HIS A CA 1
ATOM 1745 C C . HIS A 1 219 ? 37.050 24.209 -27.522 1.00 40.28 219 HIS A C 1
ATOM 1747 O O . HIS A 1 219 ? 36.600 23.362 -28.294 1.00 40.28 219 HIS A O 1
ATOM 1753 N N . THR A 1 220 ? 36.877 25.510 -27.705 1.00 37.44 220 THR A N 1
ATOM 1754 C CA . THR A 1 220 ? 36.190 26.126 -28.831 1.00 37.44 220 THR A CA 1
ATOM 1755 C C . THR A 1 220 ? 37.048 26.134 -30.102 1.00 37.44 220 THR A C 1
ATOM 1757 O O . THR A 1 220 ? 38.263 26.290 -30.052 1.00 37.44 220 THR A O 1
ATOM 1760 N N . HIS A 1 221 ? 36.336 26.049 -31.233 1.00 40.94 221 HIS A N 1
ATOM 1761 C CA . HIS A 1 221 ? 36.736 26.285 -32.628 1.00 40.94 221 HIS A CA 1
ATOM 1762 C C . HIS A 1 221 ? 37.569 25.214 -33.347 1.00 40.94 221 HIS A C 1
ATOM 1764 O O . HIS A 1 221 ? 38.783 25.166 -33.224 1.00 40.94 221 HIS A O 1
ATOM 1770 N N . THR A 1 222 ? 36.922 24.477 -34.261 1.00 34.03 222 THR A N 1
ATOM 1771 C CA . THR A 1 222 ? 37.171 24.585 -35.717 1.00 34.03 222 THR A CA 1
ATOM 1772 C C . THR A 1 222 ? 35.960 24.024 -36.481 1.00 34.03 222 THR A C 1
ATOM 1774 O O . THR A 1 222 ? 35.459 22.948 -36.169 1.00 34.03 222 THR A O 1
ATOM 1777 N N . MET A 1 223 ? 35.464 24.779 -37.464 1.00 39.91 223 MET A N 1
ATOM 1778 C CA . MET A 1 223 ? 34.396 24.378 -38.385 1.00 39.91 223 MET A CA 1
ATOM 1779 C C . MET A 1 223 ? 34.947 23.389 -39.420 1.00 39.91 223 MET A C 1
ATOM 1781 O O . MET A 1 223 ? 35.769 23.784 -40.240 1.00 39.91 223 MET A O 1
ATOM 1785 N N . HIS A 1 224 ? 34.463 22.145 -39.435 1.00 39.38 224 HIS A N 1
ATOM 1786 C CA . HIS A 1 224 ? 34.526 21.292 -40.624 1.00 39.38 224 HIS A CA 1
ATOM 1787 C C . HIS A 1 224 ? 33.279 20.410 -40.740 1.00 39.38 224 HIS A C 1
ATOM 1789 O O . HIS A 1 224 ? 32.909 19.662 -39.838 1.00 39.38 224 HIS A O 1
ATOM 1795 N N . THR A 1 225 ? 32.629 20.533 -41.892 1.00 43.41 225 THR A N 1
ATOM 1796 C CA . THR A 1 225 ? 31.451 19.798 -42.346 1.00 43.41 225 THR A CA 1
ATOM 1797 C C . THR A 1 225 ? 31.783 18.325 -42.587 1.00 43.41 225 THR A C 1
ATOM 1799 O O . THR A 1 225 ? 32.401 18.006 -43.598 1.00 43.41 225 THR A O 1
ATOM 1802 N N . THR A 1 226 ? 31.345 17.421 -41.712 1.00 38.78 226 THR A N 1
ATOM 1803 C CA . THR A 1 226 ? 31.164 15.993 -42.029 1.00 38.78 226 THR A CA 1
ATOM 1804 C C . THR A 1 226 ? 29.999 15.427 -41.207 1.00 38.78 226 THR A C 1
ATOM 1806 O O . THR A 1 226 ? 29.716 15.927 -40.125 1.00 38.78 226 THR A O 1
ATOM 1809 N N . ASN A 1 227 ? 29.290 14.466 -41.808 1.00 42.41 227 ASN A N 1
ATOM 1810 C CA . ASN A 1 227 ? 28.101 13.704 -41.385 1.00 42.41 227 ASN A CA 1
ATOM 1811 C C . ASN A 1 227 ? 27.673 13.742 -39.897 1.00 42.41 227 ASN A C 1
ATOM 1813 O O . ASN A 1 227 ? 28.525 13.695 -39.011 1.00 42.41 227 ASN A O 1
ATOM 1817 N N . PRO A 1 228 ? 26.352 13.706 -39.600 1.00 44.00 228 PRO A N 1
ATOM 1818 C CA . PRO A 1 228 ? 25.878 13.624 -38.222 1.00 44.00 228 PRO A CA 1
ATOM 1819 C C . PRO A 1 228 ? 26.482 12.389 -37.533 1.00 44.00 228 PRO A C 1
ATOM 1821 O O . PRO A 1 228 ? 26.444 11.295 -38.107 1.00 44.00 228 PRO A O 1
ATOM 1824 N N . PRO A 1 229 ? 27.054 12.538 -36.324 1.00 44.62 229 PRO A N 1
ATOM 1825 C CA . PRO A 1 229 ? 27.609 11.416 -35.592 1.00 44.62 229 PRO A CA 1
ATOM 1826 C C . PRO A 1 229 ? 26.498 10.402 -35.331 1.00 44.62 229 PRO A C 1
ATOM 1828 O O . PRO A 1 229 ? 25.395 10.757 -34.915 1.00 44.62 229 PRO A O 1
ATOM 1831 N N . ASN A 1 230 ? 26.801 9.136 -35.604 1.00 47.94 230 ASN A N 1
ATOM 1832 C CA . ASN A 1 230 ? 25.953 8.001 -35.283 1.00 47.94 230 ASN A CA 1
ATOM 1833 C C . ASN A 1 230 ? 25.779 7.973 -33.757 1.00 47.94 230 ASN A C 1
ATOM 1835 O O . ASN A 1 230 ? 26.656 7.484 -33.048 1.00 47.94 230 ASN A O 1
ATOM 1839 N N . ILE A 1 231 ? 24.710 8.596 -33.247 1.00 45.75 231 ILE A N 1
ATOM 1840 C CA . ILE A 1 231 ? 24.377 8.590 -31.822 1.00 45.75 231 ILE A CA 1
ATOM 1841 C C . ILE A 1 231 ? 24.162 7.118 -31.461 1.00 45.75 231 ILE A C 1
ATOM 1843 O O . ILE A 1 231 ? 23.222 6.516 -31.989 1.00 45.75 231 ILE A O 1
ATOM 1847 N N . PRO A 1 232 ? 25.004 6.508 -30.605 1.00 41.62 232 PRO A N 1
ATOM 1848 C CA . PRO A 1 232 ? 24.750 5.159 -30.141 1.00 41.62 232 PRO A CA 1
ATOM 1849 C C . PRO A 1 232 ? 23.366 5.162 -29.504 1.00 41.62 232 PRO A C 1
ATOM 1851 O O . PRO A 1 232 ? 23.090 5.977 -28.620 1.00 41.62 232 PRO A O 1
ATOM 1854 N N . SER A 1 233 ? 22.486 4.290 -29.996 1.00 41.47 233 SER A N 1
ATOM 1855 C CA . SER A 1 233 ? 21.173 4.082 -29.397 1.00 41.47 233 SER A CA 1
ATOM 1856 C C . SER A 1 233 ? 21.371 3.907 -27.884 1.00 41.47 233 SER A C 1
ATOM 1858 O O . SER A 1 233 ? 22.267 3.146 -27.497 1.00 41.47 233 SER A O 1
ATOM 1860 N N . PRO A 1 234 ? 20.640 4.646 -27.025 1.00 43.59 234 PRO A N 1
ATOM 1861 C CA . PRO A 1 234 ? 20.842 4.573 -25.586 1.00 43.59 234 PRO A CA 1
ATOM 1862 C C . PRO A 1 234 ? 20.757 3.110 -25.163 1.00 43.59 234 PRO A C 1
ATOM 1864 O O . PRO A 1 234 ? 19.808 2.414 -25.532 1.00 43.59 234 PRO A O 1
ATOM 1867 N N . ALA A 1 235 ? 21.781 2.634 -24.446 1.00 45.22 235 ALA A N 1
ATOM 1868 C CA . ALA A 1 235 ? 21.816 1.267 -23.949 1.00 45.22 235 ALA A CA 1
ATOM 1869 C C . ALA A 1 235 ? 20.463 0.956 -23.284 1.00 45.22 235 ALA A C 1
ATOM 1871 O O . ALA A 1 235 ? 19.995 1.774 -22.482 1.00 45.22 235 ALA A O 1
ATOM 1872 N N . PRO A 1 236 ? 19.800 -0.163 -23.634 1.00 52.72 236 PRO A N 1
ATOM 1873 C CA . PRO A 1 236 ? 18.488 -0.473 -23.089 1.00 52.72 236 PRO A CA 1
ATOM 1874 C C . PRO A 1 236 ? 18.595 -0.466 -21.567 1.00 52.72 236 PRO A C 1
ATOM 1876 O O . PRO A 1 236 ? 19.462 -1.140 -21.004 1.00 52.72 236 PRO A O 1
ATOM 1879 N N . SER A 1 237 ? 17.751 0.333 -20.906 1.00 56.00 237 SER A N 1
ATOM 1880 C CA . SER A 1 237 ? 17.669 0.338 -19.447 1.00 56.00 237 SER A CA 1
ATOM 1881 C C . SER A 1 237 ? 17.569 -1.111 -18.964 1.00 56.00 237 SER A C 1
ATOM 1883 O O . SER A 1 237 ? 16.826 -1.889 -19.573 1.00 56.00 237 SER A O 1
ATOM 1885 N N . PRO A 1 238 ? 18.334 -1.518 -17.936 1.00 67.69 238 PRO A N 1
ATOM 1886 C CA . PRO A 1 238 ? 18.373 -2.912 -17.530 1.00 67.69 238 PRO A CA 1
ATOM 1887 C C . PRO A 1 238 ? 16.956 -3.373 -17.192 1.00 67.69 238 PRO A C 1
ATOM 1889 O O . PRO A 1 238 ? 16.309 -2.822 -16.303 1.00 67.69 238 PRO A O 1
ATOM 1892 N N . ALA A 1 239 ? 16.466 -4.360 -17.945 1.00 79.06 239 ALA A N 1
ATOM 1893 C CA . ALA A 1 239 ? 15.132 -4.905 -17.749 1.00 79.06 239 ALA A CA 1
ATOM 1894 C C . ALA A 1 239 ? 14.958 -5.382 -16.300 1.00 79.06 239 ALA A C 1
ATOM 1896 O O . ALA A 1 239 ? 15.866 -5.967 -15.699 1.00 79.06 239 ALA A O 1
ATOM 1897 N N . MET A 1 240 ? 13.771 -5.156 -15.751 1.00 88.44 240 MET A N 1
ATOM 1898 C CA . MET A 1 240 ? 13.399 -5.548 -14.403 1.00 88.44 240 MET A CA 1
ATOM 1899 C C . MET A 1 240 ? 13.434 -7.072 -14.252 1.00 88.44 240 MET A C 1
ATOM 1901 O O . MET A 1 240 ? 12.666 -7.790 -14.895 1.00 88.44 240 MET A O 1
ATOM 1905 N N . ARG A 1 241 ? 14.287 -7.560 -13.347 1.00 88.81 241 ARG A N 1
ATOM 1906 C CA . ARG A 1 241 ? 14.434 -8.986 -13.020 1.00 88.81 241 ARG A CA 1
ATOM 1907 C C . ARG A 1 241 ? 13.719 -9.304 -11.714 1.00 88.81 241 ARG A C 1
ATOM 1909 O O . ARG A 1 241 ? 14.316 -9.226 -10.642 1.00 88.81 241 ARG A O 1
ATOM 1916 N N . LEU A 1 242 ? 12.439 -9.630 -11.824 1.00 89.81 242 LEU A N 1
ATOM 1917 C CA . LEU A 1 242 ? 11.624 -10.114 -10.715 1.00 89.81 242 LEU A CA 1
ATOM 1918 C C . LEU A 1 242 ? 11.885 -11.602 -10.478 1.00 89.81 242 LEU A C 1
ATOM 1920 O O . LEU A 1 242 ? 12.151 -12.349 -11.425 1.00 89.81 242 LEU A O 1
ATOM 1924 N N . SER A 1 243 ? 11.762 -12.033 -9.227 1.00 90.56 243 SER A N 1
ATOM 1925 C CA . SER A 1 243 ? 11.708 -13.451 -8.879 1.00 90.56 243 SER A CA 1
ATOM 1926 C C . SER A 1 243 ? 10.434 -14.107 -9.432 1.00 90.56 243 SER A C 1
ATOM 1928 O O . SER A 1 243 ? 9.465 -13.434 -9.789 1.00 90.56 243 SER A O 1
ATOM 1930 N N . ALA A 1 244 ? 10.399 -15.442 -9.464 1.00 88.75 244 ALA A N 1
ATOM 1931 C CA . ALA A 1 244 ? 9.198 -16.176 -9.865 1.00 88.75 244 ALA A CA 1
ATOM 1932 C C . ALA A 1 244 ? 7.988 -15.852 -8.966 1.00 88.75 244 ALA A C 1
ATOM 1934 O O . ALA A 1 244 ? 6.883 -15.670 -9.471 1.00 88.75 244 ALA A O 1
ATOM 1935 N N . SER A 1 245 ? 8.204 -15.715 -7.651 1.00 90.94 245 SER A N 1
ATOM 1936 C CA . SER A 1 245 ? 7.142 -15.350 -6.708 1.00 90.94 245 SER A CA 1
ATOM 1937 C C . SER A 1 245 ? 6.628 -13.932 -6.944 1.00 90.94 245 SER A C 1
ATOM 1939 O O . SER A 1 245 ? 5.434 -13.697 -6.850 1.00 90.94 245 SER A O 1
ATOM 1941 N N . GLU A 1 246 ? 7.501 -12.986 -7.292 1.00 92.38 246 GLU A N 1
ATOM 1942 C CA . GLU A 1 246 ? 7.103 -11.612 -7.609 1.00 92.38 246 GLU A CA 1
ATOM 1943 C C . GLU A 1 246 ? 6.314 -11.533 -8.921 1.00 92.38 246 GLU A C 1
ATOM 1945 O O . GLU A 1 246 ? 5.318 -10.819 -8.983 1.00 92.38 246 GLU A O 1
ATOM 1950 N N . VAL A 1 247 ? 6.710 -12.289 -9.954 1.00 91.44 247 VAL A N 1
ATOM 1951 C CA . VAL A 1 247 ? 5.929 -12.403 -11.200 1.00 91.44 247 VAL A CA 1
ATOM 1952 C C . VAL A 1 247 ? 4.526 -12.934 -10.907 1.00 91.44 247 VAL A C 1
ATOM 1954 O O . VAL A 1 247 ? 3.552 -12.396 -11.436 1.00 91.44 247 VAL A O 1
ATOM 1957 N N . GLU A 1 248 ? 4.421 -13.950 -10.051 1.00 91.81 248 GLU A N 1
ATOM 1958 C CA . GLU A 1 248 ? 3.138 -14.531 -9.658 1.00 91.81 248 GLU A CA 1
ATOM 1959 C C . GLU A 1 248 ? 2.287 -13.557 -8.835 1.00 91.81 248 GLU A C 1
ATOM 1961 O O . GLU A 1 248 ? 1.109 -13.366 -9.134 1.00 91.81 248 GLU A O 1
ATOM 1966 N N . THR A 1 249 ? 2.891 -12.857 -7.872 1.00 93.12 249 THR A N 1
ATOM 1967 C CA . THR A 1 249 ? 2.212 -11.804 -7.107 1.00 93.12 249 THR A CA 1
ATOM 1968 C C . THR A 1 249 ? 1.663 -10.714 -8.024 1.00 93.12 249 THR A C 1
ATOM 1970 O O . THR A 1 249 ? 0.500 -10.339 -7.892 1.00 93.12 249 THR A O 1
ATOM 1973 N N . GLU A 1 250 ? 2.453 -10.214 -8.980 1.00 94.62 250 GLU A N 1
ATOM 1974 C CA . GLU A 1 250 ? 1.983 -9.186 -9.916 1.00 94.62 250 GLU A CA 1
ATOM 1975 C C . GLU A 1 250 ? 0.857 -9.692 -10.824 1.00 94.62 250 GLU A C 1
ATOM 1977 O O . GLU A 1 250 ? -0.084 -8.948 -11.125 1.00 94.62 250 GLU A O 1
ATOM 1982 N N . ARG A 1 251 ? 0.940 -10.956 -11.255 1.00 90.44 251 ARG A N 1
ATOM 1983 C CA . ARG A 1 251 ? -0.093 -11.614 -12.060 1.00 90.44 251 ARG A CA 1
ATOM 1984 C C . ARG A 1 251 ? -1.415 -11.658 -11.303 1.00 90.44 251 ARG A C 1
ATOM 1986 O O . ARG A 1 251 ? -2.427 -11.195 -11.836 1.00 90.44 251 ARG A O 1
ATOM 1993 N N . GLU A 1 252 ? -1.393 -12.175 -10.077 1.00 92.31 252 GLU A N 1
ATOM 1994 C CA . GLU A 1 252 ? -2.590 -12.310 -9.250 1.00 92.31 252 GLU A CA 1
ATOM 1995 C C . GLU A 1 252 ? -3.163 -10.943 -8.876 1.00 92.31 252 GLU A C 1
ATOM 1997 O O . GLU A 1 252 ? -4.364 -10.724 -8.969 1.00 92.31 252 GLU A O 1
ATOM 2002 N N . LEU A 1 253 ? -2.314 -9.968 -8.568 1.00 92.94 253 LEU A N 1
ATOM 2003 C CA . LEU A 1 253 ? -2.743 -8.617 -8.220 1.00 92.94 253 LEU A CA 1
ATOM 2004 C C . LEU A 1 253 ? -3.439 -7.903 -9.396 1.00 92.94 253 LEU A C 1
ATOM 2006 O O . LEU A 1 253 ? -4.461 -7.240 -9.200 1.00 92.94 253 LEU A O 1
ATOM 2010 N N . CYS A 1 254 ? -2.965 -8.093 -10.633 1.00 91.88 254 CYS A N 1
ATOM 2011 C CA . CYS A 1 254 ? -3.659 -7.596 -11.828 1.00 91.88 254 CYS A CA 1
ATOM 2012 C C . CYS A 1 254 ? -4.989 -8.330 -12.079 1.00 91.88 254 CYS A C 1
ATOM 2014 O O . CYS A 1 254 ? -5.987 -7.690 -12.424 1.00 91.88 254 CYS A O 1
ATOM 2016 N N . ARG A 1 255 ? -5.011 -9.659 -11.901 1.00 89.62 255 ARG A N 1
ATOM 2017 C CA . ARG A 1 255 ? -6.207 -10.505 -12.049 1.00 89.62 255 ARG A CA 1
ATOM 2018 C C . ARG A 1 255 ? -7.271 -10.121 -11.019 1.00 89.62 255 ARG A C 1
ATOM 2020 O O . ARG A 1 255 ? -8.335 -9.642 -11.410 1.00 89.62 255 ARG A O 1
ATOM 2027 N N . ALA A 1 256 ? -6.955 -10.219 -9.731 1.00 88.69 256 ALA A N 1
ATOM 2028 C CA . ALA A 1 256 ? -7.839 -9.858 -8.629 1.00 88.69 256 ALA A CA 1
ATOM 2029 C C . ALA A 1 256 ? -8.312 -8.402 -8.733 1.00 88.69 256 ALA A C 1
ATOM 2031 O O . ALA A 1 256 ? -9.493 -8.120 -8.546 1.00 88.69 256 ALA A O 1
ATOM 2032 N N . GLY A 1 257 ? -7.428 -7.470 -9.110 1.00 85.88 257 GLY A N 1
ATOM 2033 C CA . GLY A 1 257 ? -7.796 -6.073 -9.338 1.00 85.88 257 GLY A CA 1
ATOM 2034 C C . GLY A 1 257 ? -8.845 -5.891 -10.442 1.00 85.88 257 GLY A C 1
ATOM 2035 O O . GLY A 1 257 ? -9.699 -5.008 -10.329 1.00 85.88 257 GLY A O 1
ATOM 2036 N N . SER A 1 258 ? -8.808 -6.719 -11.490 1.00 83.19 258 SER A N 1
ATOM 2037 C CA . SER A 1 258 ? -9.798 -6.713 -12.575 1.00 83.19 258 SER A CA 1
ATOM 2038 C C . SER A 1 258 ? -11.118 -7.404 -12.207 1.00 83.19 258 SER A C 1
ATOM 2040 O O . SER A 1 258 ? -12.172 -6.961 -12.658 1.00 83.19 258 SER A O 1
ATOM 2042 N N . GLU A 1 259 ? -11.076 -8.429 -11.352 1.00 83.81 259 GLU A N 1
ATOM 2043 C CA . GLU A 1 259 ? -12.257 -9.180 -10.895 1.00 83.81 259 GLU A CA 1
ATOM 2044 C C . GLU A 1 259 ? -13.031 -8.437 -9.800 1.00 83.81 259 GLU A C 1
ATOM 2046 O O . GLU A 1 259 ? -14.248 -8.287 -9.891 1.00 83.81 259 GLU A O 1
ATOM 2051 N N . ARG A 1 260 ? -12.330 -7.881 -8.801 1.00 82.25 260 ARG A N 1
ATOM 2052 C CA . ARG A 1 260 ? -12.921 -7.090 -7.700 1.00 82.25 260 ARG A CA 1
ATOM 2053 C C . ARG A 1 260 ? -13.558 -5.783 -8.184 1.00 82.25 260 ARG A C 1
ATOM 2055 O O . ARG A 1 260 ? -14.219 -5.077 -7.425 1.00 82.25 260 ARG A O 1
ATOM 2062 N N . SER A 1 261 ? -13.281 -5.374 -9.418 1.00 77.00 261 SER A N 1
ATOM 2063 C CA . SER A 1 261 ? -13.624 -4.049 -9.915 1.00 77.00 261 SER A CA 1
ATOM 2064 C C . SER A 1 261 ? -13.765 -4.048 -11.436 1.00 77.00 261 SER A C 1
ATOM 2066 O O . SER A 1 261 ? -12.764 -3.910 -12.144 1.00 77.00 261 SER A O 1
ATOM 2068 N N . PRO A 1 262 ? -15.004 -4.102 -11.965 1.00 79.94 262 PRO A N 1
ATOM 2069 C CA . PRO A 1 262 ? -15.236 -4.009 -13.398 1.00 79.94 262 PRO A CA 1
ATOM 2070 C C . PRO A 1 262 ? -14.558 -2.769 -13.987 1.00 79.94 262 PRO A C 1
ATOM 2072 O O . PRO A 1 262 ? -14.609 -1.676 -13.403 1.00 79.94 262 PRO A O 1
ATOM 2075 N N . LYS A 1 263 ? -13.927 -2.953 -15.154 1.00 79.25 263 LYS A N 1
ATOM 2076 C CA . LYS A 1 263 ? -13.210 -1.905 -15.901 1.00 79.25 263 LYS A CA 1
ATOM 2077 C C . LYS A 1 263 ? -12.075 -1.248 -15.098 1.00 79.25 263 LYS A C 1
ATOM 2079 O O . LYS A 1 263 ? -11.860 -0.041 -15.203 1.00 79.25 263 LYS A O 1
ATOM 2084 N N . ASN A 1 264 ? -11.337 -2.016 -14.291 1.00 87.62 264 ASN A N 1
ATOM 2085 C CA . ASN A 1 264 ? -10.159 -1.506 -13.584 1.00 87.62 264 ASN A CA 1
ATOM 2086 C C . ASN A 1 264 ? -8.987 -1.224 -14.545 1.00 87.62 264 ASN A C 1
ATOM 2088 O O . ASN A 1 264 ? -8.075 -2.034 -14.707 1.00 87.62 264 ASN A O 1
ATOM 2092 N N . TYR A 1 265 ? -9.019 -0.054 -15.182 1.00 89.75 265 TYR A N 1
ATOM 2093 C CA . TYR A 1 265 ? -7.996 0.413 -16.121 1.00 89.75 265 TYR A CA 1
ATOM 2094 C C . TYR A 1 265 ? -6.583 0.422 -15.517 1.00 89.75 265 TYR A C 1
ATOM 2096 O O . TYR A 1 265 ? -5.607 0.157 -16.217 1.00 89.75 265 TYR A O 1
ATOM 2104 N N . TRP A 1 266 ? -6.453 0.672 -14.213 1.00 91.94 266 TRP A N 1
ATOM 2105 C CA . TRP A 1 266 ? -5.150 0.758 -13.555 1.00 91.94 266 TRP A CA 1
ATOM 2106 C C . TRP A 1 266 ? -4.458 -0.594 -13.409 1.00 91.94 266 TRP A C 1
ATOM 2108 O O . TRP A 1 266 ? -3.262 -0.690 -13.669 1.00 91.94 266 TRP A O 1
ATOM 2118 N N . ALA A 1 267 ? -5.213 -1.650 -13.099 1.00 90.31 267 ALA A N 1
ATOM 2119 C CA . ALA A 1 267 ? -4.684 -3.012 -13.091 1.00 90.31 267 ALA A CA 1
ATOM 2120 C C . ALA A 1 267 ? -4.204 -3.435 -14.493 1.00 90.31 267 ALA A C 1
ATOM 2122 O O . ALA A 1 267 ? -3.112 -3.979 -14.652 1.00 90.31 267 ALA A O 1
ATOM 2123 N N . TRP A 1 268 ? -4.982 -3.118 -15.535 1.00 89.44 268 TRP A N 1
ATOM 2124 C CA . TRP A 1 268 ? -4.624 -3.432 -16.923 1.00 89.44 268 TRP A CA 1
ATOM 2125 C C . TRP A 1 268 ? -3.406 -2.655 -17.424 1.00 89.44 268 TRP A C 1
ATOM 2127 O O . TRP A 1 268 ? -2.506 -3.237 -18.029 1.00 89.44 268 TRP A O 1
ATOM 2137 N N . THR A 1 269 ? -3.348 -1.351 -17.162 1.00 91.88 269 THR A N 1
ATOM 2138 C CA . THR A 1 269 ? -2.195 -0.526 -17.553 1.00 91.88 269 THR A CA 1
ATOM 2139 C C . THR A 1 269 ? -0.939 -0.885 -16.778 1.00 91.88 269 THR A C 1
ATOM 2141 O O . THR A 1 269 ? 0.147 -0.863 -17.352 1.00 91.88 269 THR A O 1
ATOM 2144 N N . HIS A 1 270 ? -1.066 -1.282 -15.511 1.00 93.75 270 HIS A N 1
ATOM 2145 C CA . HIS A 1 270 ? 0.051 -1.828 -14.749 1.00 93.75 270 HIS A CA 1
ATOM 2146 C C . HIS A 1 270 ? 0.554 -3.141 -15.350 1.00 93.75 270 HIS A C 1
ATOM 2148 O O . HIS A 1 270 ? 1.752 -3.285 -15.577 1.00 93.75 270 HIS A O 1
ATOM 2154 N N . ARG A 1 271 ? -0.348 -4.059 -15.716 1.00 92.38 271 ARG A N 1
ATOM 2155 C CA . ARG A 1 271 ? 0.021 -5.289 -16.430 1.00 92.38 271 ARG A CA 1
ATOM 2156 C C . ARG A 1 271 ? 0.771 -4.992 -17.727 1.00 92.38 271 ARG A C 1
ATOM 2158 O O . ARG A 1 271 ? 1.815 -5.587 -17.971 1.00 92.38 271 ARG A O 1
ATOM 2165 N N . LEU A 1 272 ? 0.275 -4.061 -18.543 1.00 90.88 272 LEU A N 1
ATOM 2166 C CA . LEU A 1 272 ? 0.958 -3.646 -19.771 1.00 90.88 272 LEU A CA 1
ATOM 2167 C C . LEU A 1 272 ? 2.343 -3.058 -19.473 1.00 90.88 272 LEU A C 1
ATOM 2169 O O . LEU A 1 272 ? 3.314 -3.395 -20.145 1.00 90.88 272 LEU A O 1
ATOM 2173 N N . TRP A 1 273 ? 2.444 -2.221 -18.441 1.00 93.50 273 TRP A N 1
ATOM 2174 C CA . TRP A 1 273 ? 3.712 -1.655 -18.001 1.00 93.50 273 TRP A CA 1
ATOM 2175 C C . TRP A 1 273 ? 4.722 -2.750 -17.630 1.00 93.50 273 TRP A C 1
ATOM 2177 O O . TRP A 1 273 ? 5.861 -2.698 -18.091 1.00 93.50 273 TRP A O 1
ATOM 2187 N N . LEU A 1 274 ? 4.307 -3.781 -16.888 1.00 91.88 274 LEU A N 1
ATOM 2188 C CA . LEU A 1 274 ? 5.166 -4.917 -16.539 1.00 91.88 274 LEU A CA 1
ATOM 2189 C C . LEU A 1 274 ? 5.694 -5.646 -17.780 1.00 91.88 274 LEU A C 1
ATOM 2191 O O . LEU A 1 274 ? 6.889 -5.921 -17.855 1.00 91.88 274 LEU A O 1
ATOM 2195 N N . LEU A 1 275 ? 4.838 -5.901 -18.775 1.00 89.44 275 LEU A N 1
ATOM 2196 C CA . LEU A 1 275 ? 5.234 -6.578 -20.017 1.00 89.44 275 LEU A CA 1
ATOM 2197 C C . LEU A 1 275 ? 6.310 -5.813 -20.801 1.00 89.44 275 LEU A C 1
ATOM 2199 O O . LEU A 1 275 ? 7.121 -6.432 -21.482 1.00 89.44 275 LEU A O 1
ATOM 2203 N N . VAL A 1 276 ? 6.328 -4.482 -20.694 1.00 88.81 276 VAL A N 1
ATOM 2204 C CA . VAL A 1 276 ? 7.330 -3.623 -21.345 1.00 88.81 276 VAL A CA 1
ATOM 2205 C C . VAL A 1 276 ? 8.657 -3.602 -20.578 1.00 88.81 276 VAL A C 1
ATOM 2207 O O . VAL A 1 276 ? 9.708 -3.449 -21.193 1.00 88.81 276 VAL A O 1
ATOM 2210 N N . HIS A 1 277 ? 8.627 -3.747 -19.250 1.00 87.88 277 HIS A N 1
ATOM 2211 C CA . HIS A 1 277 ? 9.805 -3.525 -18.400 1.00 87.88 277 HIS A CA 1
ATOM 2212 C C . HIS A 1 277 ? 10.453 -4.818 -17.881 1.00 87.88 277 HIS A C 1
ATOM 2214 O O . HIS A 1 277 ? 11.583 -4.768 -17.402 1.00 87.88 277 HIS A O 1
ATOM 2220 N N . MET A 1 278 ? 9.781 -5.971 -17.961 1.00 88.38 278 MET A N 1
ATOM 2221 C CA . MET A 1 278 ? 10.327 -7.280 -17.577 1.00 88.38 278 MET A CA 1
ATOM 2222 C C . MET A 1 278 ? 11.218 -7.904 -18.663 1.00 88.38 278 MET A C 1
ATOM 2224 O O . MET A 1 278 ? 11.157 -7.543 -19.836 1.00 88.38 278 MET A O 1
ATOM 2228 N N . THR A 1 279 ? 12.024 -8.907 -18.293 1.00 85.69 279 THR A N 1
ATOM 2229 C CA . THR A 1 279 ? 12.738 -9.723 -19.291 1.00 85.69 279 THR A CA 1
ATOM 2230 C C . THR A 1 279 ? 11.777 -10.578 -20.127 1.00 85.69 279 THR A C 1
ATOM 2232 O O . THR A 1 279 ? 10.723 -11.000 -19.648 1.00 85.69 279 THR A O 1
ATOM 2235 N N . GLN A 1 280 ? 12.180 -10.924 -21.356 1.00 83.19 280 GLN A N 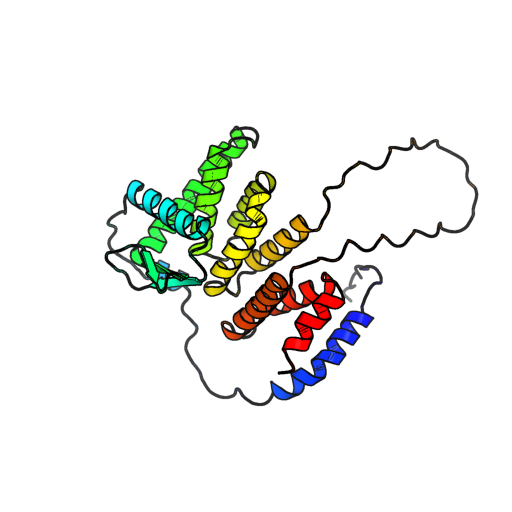1
ATOM 2236 C CA . GLN A 1 280 ? 11.398 -11.789 -22.257 1.00 83.19 280 GLN A CA 1
ATOM 2237 C C . GLN A 1 280 ? 11.022 -13.137 -21.619 1.00 83.19 280 GLN A C 1
ATOM 2239 O O . GLN A 1 280 ? 9.910 -13.627 -21.799 1.00 83.19 280 GLN A O 1
ATOM 2244 N N . HIS A 1 281 ? 11.923 -13.710 -20.817 1.00 83.25 281 HIS A N 1
ATOM 2245 C CA . HIS A 1 281 ? 11.659 -14.941 -20.077 1.00 83.25 281 HIS A CA 1
ATOM 2246 C C . HIS A 1 281 ? 10.502 -14.767 -19.080 1.00 83.25 281 HIS A C 1
ATOM 2248 O O . HIS A 1 281 ? 9.550 -15.543 -19.096 1.00 83.25 281 HIS A O 1
ATOM 2254 N N . GLN A 1 282 ? 10.530 -13.713 -18.257 1.00 86.06 282 GLN A N 1
ATOM 2255 C CA . GLN A 1 282 ? 9.461 -13.422 -17.290 1.00 86.06 282 GLN A CA 1
ATOM 2256 C C . GLN A 1 282 ? 8.123 -13.103 -17.970 1.00 86.06 282 GLN A C 1
ATOM 2258 O O . GLN A 1 282 ? 7.076 -13.518 -17.475 1.00 86.06 282 GLN A O 1
ATOM 2263 N N . VAL A 1 283 ? 8.151 -12.418 -19.119 1.00 81.81 283 VAL A N 1
ATOM 2264 C CA . VAL A 1 283 ? 6.958 -12.176 -19.946 1.00 81.81 283 VAL A CA 1
ATOM 2265 C C . VAL A 1 283 ? 6.333 -13.499 -20.389 1.00 81.81 283 VAL A C 1
ATOM 2267 O O . VAL A 1 283 ? 5.119 -13.669 -20.271 1.00 81.81 283 VAL A O 1
ATOM 2270 N N . GLY A 1 284 ? 7.157 -14.458 -20.825 1.00 77.38 284 GLY A N 1
ATOM 2271 C CA . GLY A 1 284 ? 6.716 -15.814 -21.148 1.00 77.38 284 GLY A CA 1
ATOM 2272 C C . GLY A 1 284 ? 5.939 -16.462 -19.998 1.00 77.38 284 GLY A C 1
ATOM 2273 O O . GLY A 1 284 ? 4.818 -16.919 -20.209 1.00 77.38 284 GLY A O 1
ATOM 2274 N N . PHE A 1 285 ? 6.471 -16.415 -18.773 1.00 77.31 285 PHE A N 1
ATOM 2275 C CA . PHE A 1 285 ? 5.785 -16.930 -17.577 1.00 77.31 285 PHE A CA 1
ATOM 2276 C C . PHE A 1 285 ? 4.470 -16.199 -17.278 1.00 77.31 285 PHE A C 1
ATOM 2278 O O . PHE A 1 285 ? 3.448 -16.843 -17.036 1.00 77.31 285 PHE A O 1
ATOM 2285 N N . MET A 1 286 ? 4.478 -14.865 -17.340 1.00 78.81 286 MET A N 1
ATOM 2286 C CA . MET A 1 286 ? 3.304 -14.039 -17.053 1.00 78.81 286 MET A CA 1
ATOM 2287 C C . MET A 1 286 ? 2.154 -14.277 -18.043 1.00 78.81 286 MET A C 1
ATOM 2289 O O . MET A 1 286 ? 0.991 -14.180 -17.659 1.00 78.81 286 MET A O 1
ATOM 2293 N N . VAL A 1 287 ? 2.449 -14.580 -19.311 1.00 76.50 287 VAL A N 1
ATOM 2294 C CA . VAL A 1 287 ? 1.433 -14.829 -20.350 1.00 76.50 287 VAL A CA 1
ATOM 2295 C C . VAL A 1 287 ? 1.008 -16.301 -20.399 1.00 76.50 287 VAL A C 1
ATOM 2297 O O . VAL A 1 287 ? -0.178 -16.587 -20.560 1.00 76.50 287 VAL A O 1
ATOM 2300 N N . TRP A 1 288 ? 1.941 -17.245 -20.249 1.00 59.06 288 TRP A N 1
ATOM 2301 C CA . TRP A 1 288 ? 1.677 -18.677 -20.437 1.00 59.06 288 TRP A CA 1
ATOM 2302 C C . TRP A 1 288 ? 0.756 -19.280 -19.367 1.00 59.06 288 TRP A C 1
ATOM 2304 O O . TRP A 1 288 ? -0.066 -20.136 -19.689 1.00 59.06 288 TRP A O 1
ATOM 2314 N N . MET A 1 289 ? 0.794 -18.778 -18.128 1.00 53.62 289 MET A N 1
ATOM 2315 C CA . MET A 1 289 ? -0.098 -19.232 -17.046 1.00 53.62 289 MET A CA 1
ATOM 2316 C C . MET A 1 289 ? -1.595 -18.909 -17.247 1.00 53.62 289 MET A C 1
ATOM 2318 O O . MET A 1 289 ? -2.401 -19.261 -16.395 1.00 53.62 289 MET A O 1
ATOM 2322 N N . PHE A 1 290 ? -1.991 -18.272 -18.355 1.00 48.34 290 PHE A N 1
ATOM 2323 C CA . PHE A 1 290 ? -3.399 -18.035 -18.721 1.00 48.34 290 PHE A CA 1
ATOM 2324 C C . PHE A 1 290 ? -3.957 -19.041 -19.743 1.00 48.34 290 PHE A C 1
ATOM 2326 O O . PHE A 1 290 ? -5.103 -18.907 -20.162 1.00 48.34 290 PHE A O 1
ATOM 2333 N N . ARG A 1 291 ? -3.159 -20.027 -20.177 1.00 45.78 291 ARG A N 1
ATOM 2334 C CA . ARG A 1 291 ? -3.589 -21.097 -21.099 1.00 45.78 291 ARG A CA 1
ATOM 2335 C C . ARG A 1 291 ? -3.985 -22.402 -20.391 1.00 45.78 291 ARG A C 1
ATOM 2337 O O . ARG A 1 291 ? -4.025 -23.444 -21.041 1.00 45.78 291 ARG A O 1
ATOM 2344 N N . ARG A 1 292 ? -4.234 -22.364 -19.083 1.00 36.94 292 ARG A N 1
ATOM 2345 C CA . ARG A 1 292 ? -4.738 -23.497 -18.298 1.00 36.94 292 ARG A CA 1
ATOM 2346 C C . ARG A 1 292 ? -6.024 -23.113 -17.596 1.00 36.94 292 ARG A C 1
ATOM 2348 O O . ARG A 1 292 ? -6.081 -21.956 -17.126 1.00 36.94 292 ARG A O 1
#

Solvent-accessible surface area (backbone atoms only — not comparable to full-atom values): 17589 Å² total; per-residue (Å²): 142,78,88,81,80,81,79,84,74,74,98,72,61,70,65,59,52,48,55,53,50,64,69,45,53,78,65,58,75,76,73,80,81,81,83,80,90,80,96,68,83,78,81,78,48,71,65,59,52,69,69,64,61,86,66,82,81,75,76,80,52,70,65,62,48,48,55,51,47,53,51,56,45,48,40,53,77,72,66,43,47,60,30,44,48,78,38,75,70,56,95,53,60,62,47,71,47,93,68,26,33,41,33,34,16,56,75,46,51,62,63,44,42,53,49,31,60,56,47,44,55,56,38,53,51,49,22,55,74,49,74,71,66,43,64,67,34,45,51,51,48,49,46,30,31,52,54,38,30,69,77,41,39,66,42,58,67,41,54,54,52,45,52,56,43,40,68,78,40,60,82,49,54,65,56,48,56,48,51,49,52,14,37,36,66,64,33,49,78,24,63,51,44,56,52,48,53,53,48,54,51,48,62,74,53,49,75,76,83,80,69,79,78,81,85,72,81,86,81,81,87,82,94,75,96,71,77,85,76,82,72,74,74,75,75,77,73,70,58,42,85,68,53,74,67,53,50,49,51,54,50,48,52,31,50,51,24,38,70,81,30,83,84,34,60,62,26,54,51,49,51,53,50,47,60,73,41,35,38,74,68,58,42,49,56,68,56,54,72,70,79,112